Protein AF-A0AAW0UVI3-F1 (afdb_monomer_lite)

Radius of gyration: 25.09 Å; chains: 1; bounding box: 81×66×59 Å

Organism: Scylla paramamosain (NCBI:txid85552)

pLDDT: mean 77.86, std 30.41, range [19.86, 98.94]

Sequence (288 aa):
MMIFIHDWSARTSEIGQCPTWQQQLTLAVLSVHCVNNNMVWKSLLTSIRSTVLRVPGRSVCVSAVGRAAVASQASLAHQLDLRGVYPPMPTPFLKDETIAYDQLASNVGVWSKMPFRGLVVEGSNGEYVYLTPEERVELVSRVREFLPQDSNKLILAGSGCESTRDTIAMSQKMAAAGADAVMIVTPSYYKGGMKDTALHAHFTAVADNCPVPVILYSVPAFTVIDLSLDVIADLAHHPNIIGIKESGGDIAKIGSIVQKTQNVDFQVIAGSASFLLATLQIGKVLQF

Foldseek 3Di:
DDDDPDDPDPDPPPDDDDDDDDDDDDDDDDDDDDDDDDDDDDDPDDDDDDDDDDDPDDDDDDDPPDPDPPPDLLPPPPPDDPAFDEEADAFDADPVRHTPLVVVLVVLVVVLPDPGQAYEYPDVNNVVVPDDLVVLLVSLLSSVVSHDPPRNHAYAGAQADLDLVSSLVSLQSSVVSPHQEYEYEQNAPPPVPSDLVNRLVSLLSSQVRHSHAYEYEAACVPRVDGHDLVSLLVCLPRSRHQEYEHAPLPLVSLLSNCVSNVPGRYEYHHNDPVCRVSSCVSDPSDDD

Structure (mmCIF, N/CA/C/O backbone):
data_AF-A0AAW0UVI3-F1
#
_entry.id   AF-A0AAW0UVI3-F1
#
loop_
_atom_site.group_PDB
_atom_site.id
_atom_site.type_symbol
_atom_site.label_atom_id
_atom_site.label_alt_id
_atom_site.label_comp_id
_atom_site.label_asym_id
_atom_site.label_entity_id
_atom_site.label_seq_id
_atom_site.pdbx_PDB_ins_code
_atom_site.Cartn_x
_atom_site.Cartn_y
_atom_site.Cartn_z
_atom_site.occupancy
_atom_site.B_iso_or_equiv
_atom_site.auth_seq_id
_atom_site.auth_comp_id
_atom_site.auth_asym_id
_atom_site.auth_atom_id
_atom_site.pdbx_PDB_model_num
ATOM 1 N N . MET A 1 1 ? 19.818 5.430 10.000 1.00 19.86 1 MET A N 1
ATOM 2 C CA . MET A 1 1 ? 21.208 4.965 9.811 1.00 19.86 1 MET A CA 1
ATOM 3 C C . MET A 1 1 ? 21.192 3.984 8.650 1.00 19.86 1 MET A C 1
ATOM 5 O O . MET A 1 1 ? 20.735 2.865 8.823 1.00 19.86 1 MET A O 1
ATOM 9 N N . MET A 1 2 ? 21.524 4.462 7.449 1.00 20.69 2 MET A N 1
ATOM 10 C CA . MET A 1 2 ? 21.582 3.655 6.225 1.00 20.69 2 MET A CA 1
ATOM 11 C C . MET A 1 2 ? 22.856 2.815 6.262 1.00 20.69 2 MET A C 1
ATOM 13 O O . MET A 1 2 ? 23.950 3.371 6.309 1.00 20.69 2 MET A O 1
ATOM 17 N N . ILE A 1 3 ? 22.715 1.494 6.250 1.00 20.98 3 ILE A N 1
ATOM 18 C CA . ILE A 1 3 ? 23.806 0.600 5.870 1.00 20.98 3 ILE A CA 1
ATOM 19 C C . ILE A 1 3 ? 23.507 0.207 4.428 1.00 20.98 3 ILE A C 1
ATOM 21 O O . ILE A 1 3 ? 22.601 -0.582 4.172 1.00 20.98 3 ILE A O 1
ATOM 25 N N . PHE A 1 4 ? 24.237 0.805 3.490 1.00 21.98 4 PHE A N 1
ATOM 26 C CA . PHE A 1 4 ? 24.305 0.305 2.124 1.00 21.98 4 PHE A CA 1
ATOM 27 C C . PHE A 1 4 ? 25.128 -0.983 2.153 1.00 21.98 4 PHE A C 1
ATOM 29 O O . PHE A 1 4 ? 26.329 -0.942 2.411 1.00 21.98 4 PHE A O 1
ATOM 36 N N . ILE A 1 5 ? 24.486 -2.126 1.918 1.00 26.56 5 ILE A N 1
ATOM 37 C CA . ILE A 1 5 ? 25.197 -3.362 1.584 1.00 26.56 5 ILE A CA 1
ATOM 38 C C . ILE A 1 5 ? 25.206 -3.439 0.061 1.00 26.56 5 ILE A C 1
ATOM 40 O O . ILE A 1 5 ? 24.287 -3.974 -0.553 1.00 26.56 5 ILE A O 1
ATOM 44 N N . HIS A 1 6 ? 26.230 -2.845 -0.549 1.00 24.19 6 HIS A N 1
ATOM 45 C CA . HIS A 1 6 ? 26.606 -3.211 -1.906 1.00 24.19 6 HIS A CA 1
ATOM 46 C C . HIS A 1 6 ? 27.289 -4.583 -1.852 1.00 24.19 6 HIS A C 1
ATOM 48 O O . HIS A 1 6 ? 28.179 -4.797 -1.033 1.00 24.19 6 HIS A O 1
ATOM 54 N N . ASP A 1 7 ? 26.871 -5.461 -2.761 1.00 26.34 7 ASP A N 1
ATOM 55 C CA . ASP A 1 7 ? 27.463 -6.763 -3.083 1.00 26.34 7 ASP A CA 1
ATOM 56 C C . ASP A 1 7 ? 27.038 -7.962 -2.210 1.00 26.34 7 ASP A C 1
ATOM 58 O O . ASP A 1 7 ? 27.664 -8.337 -1.218 1.00 26.34 7 ASP A O 1
ATOM 62 N N . TRP A 1 8 ? 25.961 -8.620 -2.650 1.00 33.62 8 TRP A N 1
ATOM 63 C CA . TRP A 1 8 ? 25.557 -9.958 -2.212 1.00 33.62 8 TRP A CA 1
ATOM 64 C C . TRP A 1 8 ? 25.767 -10.977 -3.347 1.00 33.62 8 TRP A C 1
ATOM 66 O O . TRP A 1 8 ? 24.889 -11.781 -3.636 1.00 33.62 8 TRP A O 1
ATOM 76 N N . SER A 1 9 ? 26.909 -10.919 -4.047 1.00 29.25 9 SER A N 1
ATOM 77 C CA . SER A 1 9 ? 27.253 -11.900 -5.095 1.00 29.25 9 SER A CA 1
ATOM 78 C C . SER A 1 9 ? 28.523 -12.717 -4.819 1.00 29.25 9 SER A C 1
ATOM 80 O O . SER A 1 9 ? 28.791 -13.688 -5.521 1.00 29.25 9 SER A O 1
ATOM 82 N N . ALA A 1 10 ? 29.265 -12.420 -3.749 1.00 31.97 10 ALA A N 1
ATOM 83 C CA . ALA A 1 10 ? 30.543 -13.072 -3.461 1.00 31.97 10 ALA A CA 1
ATOM 84 C C . ALA A 1 10 ? 30.635 -13.614 -2.023 1.00 31.97 10 ALA A C 1
ATOM 86 O O . ALA A 1 10 ? 31.433 -13.109 -1.236 1.00 31.97 10 ALA A O 1
ATOM 87 N N . ARG A 1 11 ? 29.821 -14.624 -1.652 1.00 31.53 11 ARG A N 1
ATOM 88 C CA . ARG A 1 11 ? 30.061 -15.456 -0.441 1.00 31.53 11 ARG A CA 1
ATOM 89 C C . ARG A 1 11 ? 29.181 -16.715 -0.301 1.00 31.53 11 ARG A C 1
ATOM 91 O O . ARG A 1 11 ? 28.669 -17.002 0.774 1.00 31.53 11 ARG A O 1
ATOM 98 N N . THR A 1 12 ? 29.021 -17.511 -1.358 1.00 30.94 12 THR A N 1
ATOM 99 C CA . THR A 1 12 ? 28.328 -18.822 -1.278 1.00 30.94 12 THR A CA 1
ATOM 100 C C . THR A 1 12 ? 29.234 -20.040 -1.489 1.00 30.94 12 THR A C 1
ATOM 102 O O . THR A 1 12 ? 28.733 -21.143 -1.676 1.00 30.94 12 THR A O 1
ATOM 105 N N . SER A 1 13 ? 30.561 -19.902 -1.387 1.00 30.86 13 SER A N 1
ATOM 106 C CA . SER A 1 13 ? 31.492 -21.036 -1.541 1.00 30.86 13 SER A CA 1
ATOM 107 C C . SER A 1 13 ? 31.991 -21.677 -0.237 1.00 30.86 13 SER A C 1
ATOM 109 O O . SER A 1 13 ? 32.810 -22.586 -0.307 1.00 30.86 13 SER A O 1
ATOM 111 N N . GLU A 1 14 ? 31.507 -21.280 0.945 1.00 34.97 14 GLU A N 1
ATOM 112 C CA . GLU A 1 14 ? 31.971 -21.854 2.223 1.00 34.97 14 GLU A CA 1
ATOM 113 C C . GLU A 1 14 ? 30.835 -22.073 3.232 1.00 34.97 14 GLU A C 1
ATOM 115 O O . GLU A 1 14 ? 30.821 -21.485 4.305 1.00 34.97 14 GLU A O 1
ATOM 120 N N . ILE A 1 15 ? 29.874 -22.947 2.916 1.00 34.31 15 ILE A N 1
ATOM 121 C CA . ILE A 1 15 ? 29.127 -23.690 3.949 1.00 34.31 15 ILE A CA 1
ATOM 122 C C . ILE A 1 15 ? 28.993 -25.134 3.462 1.00 34.31 15 ILE A C 1
ATOM 124 O O . ILE A 1 15 ? 27.973 -25.564 2.929 1.00 34.31 15 ILE A O 1
ATOM 128 N N . GLY A 1 16 ? 30.097 -25.866 3.585 1.00 27.81 16 GLY A N 1
ATOM 129 C CA . GLY A 1 16 ? 30.142 -27.309 3.423 1.00 27.81 16 GLY A CA 1
ATOM 130 C C . GLY A 1 16 ? 30.020 -28.006 4.777 1.00 27.81 16 GLY A C 1
ATOM 131 O O . GLY A 1 16 ? 30.773 -27.706 5.693 1.00 27.81 16 GLY A O 1
ATOM 132 N N . GLN A 1 17 ? 29.119 -28.990 4.824 1.00 29.03 17 GLN A N 1
ATOM 133 C CA . GLN A 1 17 ? 29.147 -30.181 5.683 1.00 29.03 17 GLN A CA 1
ATOM 134 C C . GLN A 1 17 ? 28.864 -30.016 7.190 1.00 29.03 17 GLN A C 1
ATOM 136 O O . GLN A 1 17 ? 29.748 -29.731 7.988 1.00 29.03 17 GLN A O 1
ATOM 141 N N . CYS A 1 18 ? 27.650 -30.399 7.600 1.00 24.97 18 CYS A N 1
ATOM 142 C CA . CYS A 1 18 ? 27.444 -31.116 8.864 1.00 24.97 18 CYS A CA 1
ATOM 143 C C . CYS A 1 18 ? 26.188 -32.013 8.761 1.00 24.97 18 CYS A C 1
ATOM 145 O O . CYS A 1 18 ? 25.085 -31.478 8.641 1.00 24.97 18 CYS A O 1
ATOM 147 N N . PRO A 1 19 ? 26.320 -33.356 8.741 1.00 31.11 19 PRO A N 1
ATOM 148 C CA . PRO A 1 19 ? 25.194 -34.274 8.611 1.00 31.11 19 PRO A CA 1
ATOM 149 C C . PRO A 1 19 ? 24.899 -34.983 9.939 1.00 31.11 19 PRO A C 1
ATOM 151 O O . PRO A 1 19 ? 25.640 -35.881 10.318 1.00 31.11 19 PRO A O 1
ATOM 154 N N . THR A 1 20 ? 23.794 -34.663 10.613 1.00 29.30 20 THR A N 1
ATOM 155 C CA . THR A 1 20 ? 23.156 -35.582 11.576 1.00 29.30 20 THR A CA 1
ATOM 156 C C . THR A 1 20 ? 21.673 -35.255 11.752 1.00 29.30 20 THR A C 1
ATOM 158 O O . THR A 1 20 ? 21.277 -34.097 11.668 1.00 29.30 20 THR A O 1
ATOM 161 N N . TRP A 1 21 ? 20.890 -36.306 12.028 1.00 24.69 21 TRP A N 1
ATOM 162 C CA . TRP A 1 21 ? 19.442 -36.366 12.299 1.00 24.69 21 TRP A CA 1
ATOM 163 C C . TRP A 1 21 ? 18.546 -36.819 11.141 1.00 24.69 21 TRP A C 1
ATOM 165 O O . TRP A 1 21 ? 17.667 -36.118 10.649 1.00 24.69 21 TRP A O 1
ATOM 175 N N . GLN A 1 22 ? 18.737 -38.092 10.791 1.00 24.72 22 GLN A N 1
ATOM 176 C CA . GLN A 1 22 ? 17.713 -38.976 10.245 1.00 24.72 22 GLN A CA 1
ATOM 177 C C . GLN A 1 22 ? 17.299 -39.969 11.354 1.00 24.72 22 GLN A C 1
ATOM 179 O O . GLN A 1 22 ? 18.171 -40.542 12.001 1.00 24.72 22 GLN A O 1
ATOM 184 N N . GLN A 1 23 ? 15.984 -40.201 11.479 1.00 24.81 23 GLN A N 1
ATOM 185 C CA . GLN A 1 23 ? 15.271 -41.281 12.198 1.00 24.81 23 GLN A CA 1
ATOM 186 C C . GLN A 1 23 ? 14.910 -41.116 13.690 1.00 24.81 23 GLN A C 1
ATOM 188 O O . GLN A 1 23 ? 15.784 -41.110 14.548 1.00 24.81 23 GLN A O 1
ATOM 193 N N . GLN A 1 24 ? 13.581 -41.131 13.932 1.00 25.19 24 GLN A N 1
ATOM 194 C CA . GLN A 1 24 ? 12.760 -41.682 15.047 1.00 25.19 24 GLN A CA 1
ATOM 195 C C . GLN A 1 24 ? 11.547 -40.736 15.251 1.00 25.19 24 GLN A C 1
ATOM 197 O O . GLN A 1 24 ? 11.759 -39.546 15.417 1.00 25.19 24 GLN A O 1
ATOM 202 N N . LEU A 1 25 ? 10.253 -41.090 15.179 1.00 24.58 25 LEU A N 1
ATOM 203 C CA . LEU A 1 25 ? 9.483 -42.307 15.482 1.00 24.58 25 LEU A CA 1
ATOM 204 C C . LEU A 1 25 ? 8.108 -42.297 14.755 1.00 24.58 25 LEU A C 1
ATOM 206 O O . LEU A 1 25 ? 7.613 -41.250 14.345 1.00 24.58 25 LEU A O 1
ATOM 210 N N . THR A 1 26 ? 7.493 -43.477 14.649 1.00 23.31 26 THR A N 1
ATOM 211 C CA . THR A 1 26 ? 6.210 -43.809 13.990 1.00 23.31 26 THR A CA 1
ATOM 212 C C . THR A 1 26 ? 5.054 -43.985 15.008 1.00 23.31 26 THR A C 1
ATOM 214 O O . THR A 1 26 ? 5.328 -44.443 16.112 1.00 23.31 26 THR A O 1
ATOM 217 N N . LEU A 1 27 ? 3.788 -43.786 14.559 1.00 22.69 27 LEU A N 1
ATOM 218 C CA . LEU A 1 27 ? 2.470 -44.255 15.106 1.00 22.69 27 LEU A CA 1
ATOM 219 C C . LEU A 1 27 ? 1.986 -43.622 16.437 1.00 22.69 27 LEU A C 1
ATOM 221 O O . LEU A 1 27 ? 2.788 -43.411 17.329 1.00 22.69 27 LEU A O 1
ATOM 225 N N . ALA A 1 28 ? 0.713 -43.314 16.740 1.00 22.00 28 ALA A N 1
ATOM 226 C CA . ALA A 1 28 ? -0.653 -43.434 16.188 1.00 22.00 28 ALA A CA 1
ATOM 227 C C . ALA A 1 28 ? -1.505 -42.333 16.908 1.00 22.00 28 ALA A C 1
ATOM 229 O O . ALA A 1 28 ? -1.054 -41.802 17.916 1.00 22.00 28 ALA A O 1
ATOM 230 N N . VAL A 1 29 ? -2.667 -41.843 16.455 1.00 22.73 29 VAL A N 1
ATOM 231 C CA . VAL A 1 29 ? -4.015 -42.432 16.610 1.00 22.73 29 VAL A CA 1
ATOM 232 C C . VAL A 1 29 ? -4.981 -41.667 15.687 1.00 22.73 29 VAL A C 1
ATOM 234 O O . VAL A 1 29 ? -5.155 -40.458 15.817 1.00 22.73 29 VAL A O 1
ATOM 237 N N . LEU A 1 30 ? -5.650 -42.391 14.788 1.00 22.28 30 LEU A N 1
ATOM 238 C CA . LEU A 1 30 ? -6.857 -41.971 14.071 1.00 22.28 30 LEU A CA 1
ATOM 239 C C . LEU A 1 30 ? -7.994 -42.868 14.555 1.00 22.28 30 LEU A C 1
ATOM 241 O O . LEU A 1 30 ? -7.914 -44.081 14.381 1.00 22.28 30 LEU A O 1
ATOM 245 N N . SER A 1 31 ? -9.033 -42.288 15.157 1.00 21.52 31 SER A N 1
ATOM 246 C CA . SER A 1 31 ? -10.359 -42.903 15.324 1.00 21.52 31 SER A CA 1
ATOM 247 C C . SER A 1 31 ? -11.367 -41.861 15.811 1.00 21.52 31 SER A C 1
ATOM 249 O O . SER A 1 31 ? -11.446 -41.595 17.003 1.00 21.52 31 SER A O 1
ATOM 251 N N . VAL A 1 32 ? -12.184 -41.325 14.901 1.00 24.28 32 VAL A N 1
ATOM 252 C CA . VAL A 1 32 ? -13.579 -40.970 15.201 1.00 24.28 32 VAL A CA 1
ATOM 253 C C . VAL A 1 32 ? -14.413 -41.408 14.000 1.00 24.28 32 VAL A C 1
ATOM 255 O O . VAL A 1 32 ? -14.352 -40.808 12.931 1.00 24.28 32 VAL A O 1
ATOM 258 N N . HIS A 1 33 ? -15.163 -42.494 14.177 1.00 22.33 33 HIS A N 1
ATOM 259 C CA . HIS A 1 33 ? -16.341 -42.798 13.373 1.00 22.33 33 HIS A CA 1
ATOM 260 C C . HIS A 1 33 ? -17.538 -42.108 14.032 1.00 22.33 33 HIS A C 1
ATOM 262 O O . HIS A 1 33 ? -17.747 -42.271 15.232 1.00 22.33 33 HIS A O 1
ATOM 268 N N . CYS A 1 34 ? -18.354 -41.402 13.251 1.00 23.38 34 CYS A N 1
ATOM 269 C CA . CYS A 1 34 ? -19.744 -41.146 13.611 1.00 23.38 34 CYS A CA 1
ATOM 270 C C . CYS A 1 34 ? -20.625 -41.455 12.397 1.00 23.38 34 CYS A C 1
ATOM 272 O O . CYS A 1 34 ? -20.351 -41.022 11.278 1.00 23.38 34 CYS A O 1
ATOM 274 N N . VAL A 1 35 ? -21.628 -42.291 12.642 1.00 27.78 35 VAL A N 1
ATOM 275 C CA . VAL A 1 35 ? -22.526 -42.929 11.681 1.00 27.78 35 VAL A CA 1
ATOM 276 C C . VAL A 1 35 ? -23.809 -42.102 11.554 1.00 27.78 35 VAL A C 1
ATOM 278 O O . VAL A 1 35 ? -24.348 -41.661 12.560 1.00 27.78 35 VAL A O 1
ATOM 281 N N . ASN A 1 36 ? -24.277 -41.949 10.309 1.00 28.14 36 ASN A N 1
ATOM 282 C CA . ASN A 1 36 ? -25.618 -41.579 9.833 1.00 28.14 36 ASN A CA 1
ATOM 283 C C . ASN A 1 36 ? -26.461 -40.576 10.639 1.00 28.14 36 ASN A C 1
ATOM 285 O O . ASN A 1 36 ? -27.035 -40.908 11.671 1.00 28.14 36 ASN A O 1
ATOM 289 N N . ASN A 1 37 ? -26.784 -39.450 9.995 1.00 29.16 37 ASN A N 1
ATOM 290 C CA . ASN A 1 37 ? -28.174 -39.002 9.954 1.00 29.16 37 ASN A CA 1
ATOM 291 C C . ASN A 1 37 ? -28.494 -38.303 8.626 1.00 29.16 37 ASN A C 1
ATOM 293 O O . ASN A 1 37 ? -27.825 -37.364 8.205 1.00 29.16 37 ASN A O 1
ATOM 297 N N . ASN A 1 38 ? -29.529 -38.818 7.966 1.00 28.12 38 ASN A N 1
ATOM 298 C CA . ASN A 1 38 ? -30.098 -38.324 6.721 1.00 28.12 38 ASN A CA 1
ATOM 299 C C . ASN A 1 38 ? -30.545 -36.858 6.846 1.00 28.12 38 ASN A C 1
ATOM 301 O O . ASN A 1 38 ? -31.454 -36.562 7.619 1.00 28.12 38 ASN A O 1
ATOM 305 N N . MET A 1 39 ? -30.022 -35.970 5.997 1.00 25.81 39 MET A N 1
ATOM 306 C CA . MET A 1 39 ? -30.724 -34.741 5.615 1.00 25.81 39 MET A CA 1
ATOM 307 C C . MET A 1 39 ? -30.784 -34.634 4.095 1.00 25.81 39 MET A C 1
ATOM 309 O O . MET A 1 39 ? -29.795 -34.427 3.397 1.00 25.81 39 MET A O 1
ATOM 313 N N . VAL A 1 40 ? -32.005 -34.817 3.604 1.00 26.81 40 VAL A N 1
ATOM 314 C CA . VAL A 1 40 ? -32.421 -34.629 2.220 1.00 26.81 40 VAL A CA 1
ATOM 315 C C . VAL A 1 40 ? -32.333 -33.140 1.883 1.00 26.81 40 VAL A C 1
ATOM 317 O O . VAL A 1 40 ? -33.082 -32.333 2.430 1.00 26.81 40 VAL A O 1
ATOM 320 N N . TRP A 1 41 ? -31.463 -32.777 0.942 1.00 25.03 41 TRP A N 1
ATOM 321 C CA . TRP A 1 41 ? -31.485 -31.467 0.295 1.00 25.03 41 TRP A CA 1
ATOM 322 C C . TRP A 1 41 ? -32.633 -31.433 -0.722 1.00 25.03 41 TRP A C 1
ATOM 324 O O . TRP A 1 41 ? -32.508 -31.935 -1.836 1.00 25.03 41 TRP A O 1
ATOM 334 N N . LYS A 1 42 ? -33.779 -30.857 -0.340 1.00 25.55 42 LYS A N 1
ATOM 335 C CA . LYS A 1 42 ? -34.800 -30.419 -1.303 1.00 25.55 42 LYS A CA 1
ATOM 336 C C . LYS A 1 42 ? -34.485 -28.988 -1.723 1.00 25.55 42 LYS A C 1
ATOM 338 O O . LYS A 1 42 ? -34.616 -28.058 -0.933 1.00 25.55 42 LYS A O 1
ATOM 343 N N . SER A 1 43 ? -34.091 -28.831 -2.980 1.00 30.86 43 SER A N 1
ATOM 344 C CA . SER A 1 43 ? -34.047 -27.556 -3.681 1.00 30.86 43 SER A CA 1
ATOM 345 C C . SER A 1 43 ? -35.450 -26.938 -3.738 1.00 30.86 43 SER A C 1
ATOM 347 O O . SER A 1 43 ? -36.368 -27.475 -4.357 1.00 30.86 43 SER A O 1
ATOM 349 N N . LEU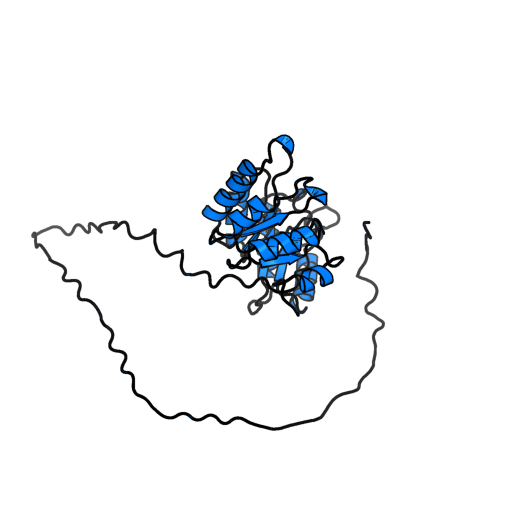 A 1 44 ? -35.631 -25.789 -3.088 1.00 28.48 44 LEU A N 1
ATOM 350 C CA . LEU A 1 44 ? -36.752 -24.891 -3.356 1.00 28.48 44 LEU A CA 1
ATOM 351 C C . LEU A 1 44 ? -36.380 -24.025 -4.563 1.00 28.48 44 LEU A C 1
ATOM 353 O O . LEU A 1 44 ? -35.763 -22.974 -4.426 1.00 28.48 44 LEU A O 1
ATOM 357 N N . LEU A 1 45 ? -36.743 -24.489 -5.760 1.00 29.83 45 LEU A N 1
ATOM 358 C CA . LEU A 1 45 ? -36.837 -23.635 -6.941 1.00 29.83 45 LEU A CA 1
ATOM 359 C C . LEU A 1 45 ? -38.206 -22.949 -6.921 1.00 29.83 45 LEU A C 1
ATOM 361 O O . LEU A 1 45 ? -39.241 -23.568 -7.168 1.00 29.83 45 LEU A O 1
ATOM 365 N N . THR A 1 46 ? -38.210 -21.661 -6.600 1.00 31.06 46 THR A N 1
ATOM 366 C CA . THR A 1 46 ? -39.383 -20.795 -6.697 1.00 31.06 46 THR A CA 1
ATOM 367 C C . THR A 1 46 ? -39.714 -20.550 -8.171 1.00 31.06 46 THR A C 1
ATOM 369 O O . THR A 1 46 ? -38.914 -20.021 -8.939 1.00 31.06 46 THR A O 1
ATOM 372 N N . SER A 1 47 ? -40.916 -20.961 -8.566 1.00 29.62 47 SER A N 1
ATOM 373 C CA . SER A 1 47 ? -41.509 -20.776 -9.892 1.00 29.62 47 SER A CA 1
ATOM 374 C C . SER A 1 47 ? -41.663 -19.290 -10.247 1.00 29.62 47 SER A C 1
ATOM 376 O O . SER A 1 47 ? -42.513 -18.610 -9.673 1.00 29.62 47 SER A O 1
ATOM 378 N N . ILE A 1 48 ? -40.951 -18.812 -11.271 1.00 33.09 48 ILE A N 1
ATOM 379 C CA . ILE A 1 48 ? -41.322 -17.587 -11.995 1.00 33.09 48 ILE A CA 1
ATOM 380 C C . ILE A 1 48 ? -42.273 -17.993 -13.125 1.00 33.09 48 ILE A C 1
ATOM 382 O O . ILE A 1 48 ? -41.871 -18.629 -14.097 1.00 33.09 48 ILE A O 1
ATOM 386 N N . ARG A 1 49 ? -43.555 -17.634 -12.996 1.00 28.52 49 ARG A N 1
ATOM 387 C CA . ARG A 1 49 ? -44.517 -17.710 -14.102 1.00 28.52 49 ARG A CA 1
ATOM 388 C C . ARG A 1 49 ? -44.273 -16.526 -15.036 1.00 28.52 49 ARG A C 1
ATOM 390 O O . ARG A 1 49 ? -44.471 -15.382 -14.639 1.00 28.52 49 ARG A O 1
ATOM 397 N N . SER A 1 50 ? -43.866 -16.796 -16.272 1.00 33.00 50 SER A N 1
ATOM 398 C CA . SER A 1 50 ? -43.888 -15.817 -17.355 1.00 33.00 50 SER A CA 1
ATOM 399 C C . SER A 1 50 ? -45.308 -15.707 -17.917 1.00 33.00 50 SER A C 1
ATOM 401 O O . SER A 1 50 ? -45.897 -16.685 -18.377 1.00 33.00 50 SER A O 1
ATOM 403 N N . THR A 1 51 ? -45.881 -14.506 -17.884 1.00 31.23 51 THR A N 1
ATOM 404 C CA . THR A 1 51 ? -47.117 -14.197 -18.610 1.00 31.23 51 THR A CA 1
ATOM 405 C C . THR A 1 51 ? -46.739 -13.824 -20.040 1.00 31.23 51 THR A C 1
ATOM 407 O O . THR A 1 51 ? -46.190 -12.753 -20.285 1.00 31.23 51 THR A O 1
ATOM 410 N N . VAL A 1 52 ? -47.002 -14.720 -20.992 1.00 33.50 52 VAL A N 1
ATOM 411 C CA . VAL A 1 52 ? -46.814 -14.462 -22.427 1.00 33.50 52 VAL A CA 1
ATOM 412 C C . VAL A 1 52 ? -48.070 -13.780 -22.969 1.00 33.50 52 VAL A C 1
ATOM 414 O O . VAL A 1 52 ? -49.096 -14.430 -23.161 1.00 33.50 52 VAL A O 1
ATOM 417 N N . LEU A 1 53 ? -47.996 -12.478 -23.247 1.00 29.61 53 LEU A N 1
ATOM 418 C CA . LEU A 1 53 ? -48.973 -11.799 -24.101 1.00 29.61 53 LEU A CA 1
ATOM 419 C C . LEU A 1 53 ? -48.594 -12.056 -25.566 1.00 29.61 53 LEU A C 1
ATOM 421 O O . LEU A 1 53 ? -47.539 -11.629 -26.030 1.00 29.61 53 LEU A O 1
ATOM 425 N N . ARG A 1 54 ? -49.443 -12.794 -26.292 1.00 29.44 54 ARG A N 1
ATOM 426 C CA . ARG A 1 54 ? -49.293 -13.023 -27.736 1.00 29.44 54 ARG A CA 1
ATOM 427 C C . ARG A 1 54 ? -49.804 -11.809 -28.510 1.00 29.44 54 ARG A C 1
ATOM 429 O O . ARG A 1 54 ? -50.986 -11.491 -28.431 1.00 29.44 54 ARG A O 1
ATOM 436 N N . VAL A 1 55 ? -48.941 -11.217 -29.331 1.00 37.28 55 VAL A N 1
ATOM 437 C CA . VAL A 1 55 ? -49.327 -10.362 -30.463 1.00 37.28 55 VAL A CA 1
ATOM 438 C C . VAL A 1 55 ? -48.783 -11.030 -31.734 1.00 37.28 55 VAL A C 1
ATOM 440 O O . VAL A 1 55 ? -47.607 -11.404 -31.743 1.00 37.28 55 VAL A O 1
ATOM 443 N N . PRO A 1 56 ? -49.582 -11.251 -32.794 1.00 31.98 56 PRO A N 1
ATOM 444 C CA . PRO A 1 56 ? -49.087 -11.902 -34.002 1.00 31.98 56 PRO A CA 1
ATOM 445 C C . PRO A 1 56 ? -48.206 -10.938 -34.808 1.00 31.98 56 PRO A C 1
ATOM 447 O O . PRO A 1 56 ? -48.642 -9.840 -35.143 1.00 31.98 56 PRO A O 1
ATOM 450 N N . GLY A 1 57 ? -46.996 -11.371 -35.179 1.00 41.88 57 GLY A N 1
ATOM 451 C CA . GLY A 1 57 ? -46.328 -10.859 -36.383 1.00 41.88 57 GLY A CA 1
ATOM 452 C C . GLY A 1 57 ? -45.025 -10.066 -36.246 1.00 41.88 57 GLY A C 1
ATOM 453 O O . GLY A 1 57 ? -44.542 -9.614 -37.278 1.00 41.88 57 GLY A O 1
ATOM 454 N N . ARG A 1 58 ? -44.408 -9.903 -35.065 1.00 34.03 58 ARG A N 1
ATOM 455 C CA . ARG A 1 58 ? -43.029 -9.370 -34.941 1.00 34.03 58 ARG A CA 1
ATOM 456 C C . ARG A 1 58 ? -42.435 -9.672 -33.562 1.00 34.03 58 ARG A C 1
ATOM 458 O O . ARG A 1 58 ? -42.946 -9.195 -32.555 1.00 34.03 58 ARG A O 1
ATOM 465 N N . SER A 1 59 ? -41.344 -10.433 -33.517 1.00 31.05 59 SER A N 1
ATOM 466 C CA . SER A 1 59 ? -40.562 -10.636 -32.293 1.00 31.05 59 SER A CA 1
ATOM 467 C C . SER A 1 59 ? -39.633 -9.441 -32.086 1.00 31.05 59 SER A C 1
ATOM 469 O O . SER A 1 59 ? -38.663 -9.282 -32.820 1.00 31.05 59 SER A O 1
ATOM 471 N N . VAL A 1 60 ? -39.923 -8.600 -31.093 1.00 32.34 60 VAL A N 1
ATOM 472 C CA . VAL A 1 60 ? -38.971 -7.616 -30.559 1.00 32.34 60 VAL A CA 1
ATOM 473 C C . VAL A 1 60 ? -38.592 -8.088 -29.160 1.00 32.34 60 VAL A C 1
ATOM 475 O O . VAL A 1 60 ? -39.416 -8.062 -28.249 1.00 32.34 60 VAL A O 1
ATOM 478 N N . CYS A 1 61 ? -37.355 -8.555 -28.988 1.00 28.14 61 CYS A N 1
ATOM 479 C CA . CYS A 1 61 ? -36.799 -8.816 -27.665 1.00 28.14 61 CYS A CA 1
ATOM 480 C C . CYS A 1 61 ? -36.465 -7.477 -27.005 1.00 28.14 61 CYS A C 1
ATOM 482 O O . CYS A 1 61 ? -35.436 -6.878 -27.301 1.00 28.14 61 CYS A O 1
ATOM 484 N N . VAL A 1 62 ? -37.326 -7.013 -26.103 1.00 31.23 62 VAL A N 1
ATOM 485 C CA . VAL A 1 62 ? -36.968 -5.970 -25.139 1.00 31.23 62 VAL A CA 1
ATOM 486 C C . VAL A 1 62 ? -36.613 -6.683 -23.841 1.00 31.23 62 VAL A C 1
ATOM 488 O O . VAL A 1 62 ? -37.490 -7.058 -23.066 1.00 31.23 62 VAL A O 1
ATOM 491 N N . SER A 1 63 ? -35.324 -6.929 -23.613 1.00 32.53 63 SER A N 1
ATOM 492 C CA . SER A 1 63 ? -34.859 -7.335 -22.289 1.00 32.53 63 SER A CA 1
ATOM 493 C C . SER A 1 63 ? -34.946 -6.121 -21.370 1.00 32.53 63 SER A C 1
ATOM 495 O O . SER A 1 63 ? -34.252 -5.125 -21.579 1.00 32.53 63 SER A O 1
ATOM 497 N N . ALA A 1 64 ? -35.809 -6.197 -20.359 1.00 33.41 64 ALA A N 1
ATOM 498 C CA . ALA A 1 64 ? -35.823 -5.242 -19.267 1.00 33.41 64 ALA A CA 1
ATOM 499 C C . ALA A 1 64 ? -34.440 -5.245 -18.598 1.00 33.41 64 ALA A C 1
ATOM 501 O O . ALA A 1 64 ? -34.042 -6.237 -17.989 1.00 33.41 64 ALA A O 1
ATOM 502 N N . VAL A 1 65 ? -33.704 -4.140 -18.723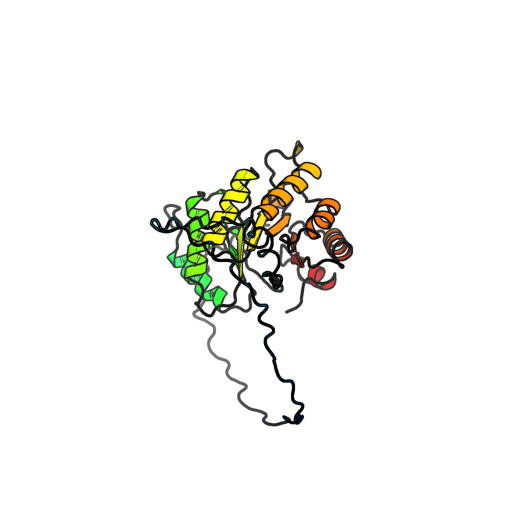 1.00 35.75 65 VAL A N 1
ATOM 503 C CA . VAL A 1 65 ? -32.494 -3.894 -17.933 1.00 35.75 65 VAL A CA 1
ATOM 504 C C . VAL A 1 65 ? -32.962 -3.606 -16.508 1.00 35.75 65 VAL A C 1
ATOM 506 O O . VAL A 1 65 ? -33.224 -2.467 -16.120 1.00 35.75 65 VAL A O 1
ATOM 509 N N . GLY A 1 66 ? -33.185 -4.680 -15.755 1.00 28.91 66 GLY A N 1
ATOM 510 C CA . GLY A 1 66 ? -33.495 -4.627 -14.338 1.00 28.91 66 GLY A CA 1
ATOM 511 C C . GLY A 1 66 ? -32.290 -4.092 -13.574 1.00 28.91 66 GLY A C 1
ATOM 512 O O . GLY A 1 66 ? -31.192 -4.635 -13.669 1.00 28.91 66 GLY A O 1
ATOM 513 N N . ARG A 1 67 ? -32.507 -3.023 -12.803 1.00 37.50 67 ARG A N 1
ATOM 514 C CA . ARG A 1 67 ? -31.570 -2.490 -11.807 1.00 37.50 67 ARG A CA 1
ATOM 515 C C . ARG A 1 67 ? -31.394 -3.501 -10.672 1.00 37.50 67 ARG A C 1
ATOM 517 O O . ARG A 1 67 ? -32.007 -3.372 -9.619 1.00 37.50 67 ARG A O 1
ATOM 524 N N . ALA A 1 68 ? -30.572 -4.512 -10.904 1.00 35.19 68 ALA A N 1
ATOM 525 C CA . ALA A 1 68 ? -30.185 -5.504 -9.910 1.00 35.19 68 ALA A CA 1
ATOM 526 C C . ALA A 1 68 ? -28.698 -5.841 -10.086 1.00 35.19 68 ALA A C 1
ATOM 528 O O . ALA A 1 68 ? -28.329 -6.966 -10.393 1.00 35.19 68 ALA A O 1
ATOM 529 N N . ALA A 1 69 ? -27.843 -4.828 -9.950 1.00 36.34 69 ALA A N 1
ATOM 530 C CA . ALA A 1 69 ? -26.391 -4.990 -9.921 1.00 36.34 69 ALA A CA 1
ATOM 531 C C . ALA A 1 69 ? -25.755 -3.891 -9.055 1.00 36.34 69 ALA A C 1
ATOM 533 O O . ALA A 1 69 ? -24.917 -3.133 -9.520 1.00 36.34 69 ALA A O 1
ATOM 534 N N . VAL A 1 70 ? -26.219 -3.739 -7.810 1.00 39.28 70 VAL A N 1
ATOM 535 C CA . VAL A 1 70 ? -25.524 -2.911 -6.795 1.00 39.28 70 VAL A CA 1
ATOM 536 C C . VAL A 1 70 ? -25.425 -3.636 -5.441 1.00 39.28 70 VAL A C 1
ATOM 538 O O . VAL A 1 70 ? -24.823 -3.141 -4.502 1.00 39.28 70 VAL A O 1
ATOM 541 N N . ALA A 1 71 ? -25.943 -4.861 -5.325 1.00 36.91 71 ALA A N 1
ATOM 542 C CA . ALA A 1 71 ? -25.903 -5.635 -4.086 1.00 36.91 71 ALA A CA 1
ATOM 543 C C . ALA A 1 71 ? -25.450 -7.075 -4.374 1.00 36.91 71 ALA A C 1
ATOM 545 O O . ALA A 1 71 ? -26.250 -8.003 -4.332 1.00 36.91 71 ALA A O 1
ATOM 546 N N . SER A 1 72 ? -24.175 -7.256 -4.732 1.00 36.59 72 SER A N 1
ATOM 547 C CA . SER A 1 72 ? -23.534 -8.589 -4.711 1.00 36.59 72 SER A CA 1
ATOM 548 C C . SER A 1 72 ? -22.001 -8.595 -4.634 1.00 36.59 72 SER A C 1
ATOM 550 O O . SER A 1 72 ? -21.430 -9.668 -4.482 1.00 36.59 72 SER A O 1
ATOM 552 N N . GLN A 1 73 ? -21.306 -7.451 -4.669 1.00 40.97 73 GLN A N 1
ATOM 553 C CA . GLN A 1 73 ? -19.847 -7.435 -4.444 1.00 40.97 73 GLN A CA 1
ATOM 554 C C . GLN A 1 73 ? -19.448 -7.419 -2.959 1.00 40.97 73 GLN A C 1
ATOM 556 O O . GLN A 1 73 ? -18.334 -7.801 -2.620 1.00 40.97 73 GLN A O 1
ATOM 561 N N . ALA A 1 74 ? -20.366 -7.064 -2.056 1.00 40.72 74 ALA A N 1
ATOM 562 C CA . ALA A 1 74 ? -20.086 -6.921 -0.626 1.00 40.72 74 ALA A CA 1
ATOM 563 C C . ALA A 1 74 ? -19.901 -8.250 0.147 1.00 40.72 74 ALA A C 1
ATOM 565 O O . ALA A 1 74 ? -19.775 -8.217 1.365 1.00 40.72 74 ALA A O 1
ATOM 566 N N . SER A 1 75 ? -19.901 -9.419 -0.512 1.00 37.94 75 SER A N 1
ATOM 567 C CA . SER A 1 75 ? -19.863 -10.725 0.175 1.00 37.94 75 SER A CA 1
ATOM 568 C C . SER A 1 75 ? -18.763 -11.692 -0.290 1.00 37.94 75 SER A C 1
ATOM 570 O O . SER A 1 75 ? -18.901 -12.893 -0.072 1.00 37.94 75 SER A O 1
ATOM 572 N N . LEU A 1 76 ? -17.695 -11.215 -0.942 1.00 39.91 76 LEU A N 1
ATOM 573 C CA . LEU A 1 76 ? -16.599 -12.079 -1.430 1.00 39.91 76 LEU A CA 1
ATOM 574 C C . LEU A 1 76 ? -15.254 -11.901 -0.713 1.00 39.91 76 LEU A C 1
ATOM 576 O O . LEU A 1 76 ? -14.360 -12.719 -0.916 1.00 39.91 76 LEU A O 1
ATOM 580 N N . ALA A 1 77 ? -15.102 -10.911 0.166 1.00 41.91 77 ALA A N 1
A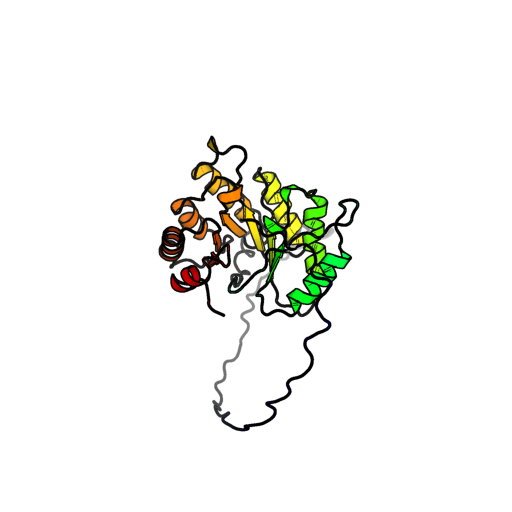TOM 581 C CA . ALA A 1 77 ? -13.927 -10.845 1.023 1.00 41.91 77 ALA A CA 1
ATOM 582 C C . ALA A 1 77 ? -14.117 -11.796 2.211 1.00 41.91 77 ALA A C 1
ATOM 584 O O . ALA A 1 77 ? -14.602 -11.413 3.272 1.00 41.91 77 ALA A O 1
ATOM 585 N N . HIS A 1 78 ? -13.686 -13.048 2.056 1.00 52.66 78 HIS A N 1
ATOM 586 C CA . HIS A 1 78 ? -13.027 -13.680 3.193 1.00 52.66 78 HIS A CA 1
ATOM 587 C C . HIS A 1 78 ? -11.824 -12.769 3.476 1.00 52.66 78 HIS A C 1
ATOM 589 O O . HIS A 1 78 ? -10.905 -12.716 2.660 1.00 52.66 78 HIS A O 1
ATOM 595 N N . GLN A 1 79 ? -11.927 -11.922 4.505 1.00 70.81 79 GLN A N 1
ATOM 596 C CA . GLN A 1 79 ? -11.003 -10.811 4.741 1.00 70.81 79 GLN A CA 1
ATOM 597 C C . GLN A 1 79 ? -9.559 -11.313 4.664 1.00 70.81 79 GLN A C 1
ATOM 599 O O . GLN A 1 79 ? -9.194 -12.293 5.318 1.00 70.81 79 GLN A O 1
ATOM 604 N N . LEU A 1 80 ? -8.779 -10.707 3.766 1.00 91.62 80 LEU A N 1
ATOM 605 C CA . LEU A 1 80 ? -7.435 -11.159 3.439 1.00 91.62 80 LEU A CA 1
ATOM 606 C C . LEU A 1 80 ? -6.589 -11.214 4.714 1.00 91.62 80 LEU A C 1
ATOM 608 O O . LEU A 1 80 ? -6.380 -10.204 5.385 1.00 91.62 80 LEU A O 1
ATOM 612 N N . ASP A 1 81 ? -6.099 -12.402 5.045 1.00 93.62 81 ASP A N 1
ATOM 613 C CA . ASP A 1 81 ? -5.270 -12.599 6.225 1.00 93.62 81 ASP A CA 1
ATOM 614 C C . ASP A 1 81 ? -3.851 -12.071 5.967 1.00 93.62 81 ASP A C 1
ATOM 616 O O . ASP A 1 81 ? -3.081 -12.679 5.207 1.00 93.62 81 ASP A O 1
ATOM 620 N N . LEU A 1 82 ? -3.522 -10.936 6.595 1.00 95.12 82 LEU A N 1
ATOM 621 C CA . LEU A 1 82 ? -2.253 -10.230 6.442 1.00 95.12 82 LEU A CA 1
ATOM 622 C C . LEU A 1 82 ? -1.176 -10.730 7.407 1.00 95.12 82 LEU A C 1
ATOM 624 O O . LEU A 1 82 ? -0.060 -10.212 7.379 1.00 95.12 82 LEU A O 1
ATOM 628 N N . ARG A 1 83 ? -1.451 -11.729 8.245 1.00 92.31 83 ARG A N 1
ATOM 629 C CA . ARG A 1 83 ? -0.490 -12.230 9.230 1.00 92.31 83 ARG A CA 1
ATOM 630 C C . ARG A 1 83 ? 0.812 -12.727 8.624 1.00 92.31 83 ARG A C 1
ATOM 632 O O . ARG A 1 83 ? 0.818 -13.647 7.811 1.00 92.31 83 ARG A O 1
ATOM 639 N N . GLY A 1 84 ? 1.921 -12.183 9.112 1.00 94.38 84 GLY A N 1
ATOM 640 C CA . GLY A 1 84 ? 3.263 -12.683 8.844 1.00 94.38 84 GLY A CA 1
ATOM 641 C C . GLY A 1 84 ? 4.225 -11.587 8.413 1.00 94.38 84 GLY A C 1
ATOM 642 O O . GLY A 1 84 ? 4.008 -10.399 8.648 1.00 94.38 84 GLY A O 1
ATOM 643 N N . VAL A 1 85 ? 5.329 -12.009 7.804 1.00 96.50 85 VAL A N 1
ATOM 644 C CA . VAL A 1 85 ? 6.437 -11.127 7.428 1.00 96.50 85 VAL A CA 1
ATOM 645 C C . VAL A 1 85 ? 6.419 -10.863 5.926 1.00 96.50 85 VAL A C 1
ATOM 647 O O . VAL A 1 85 ? 6.226 -11.790 5.135 1.00 96.50 85 VAL A O 1
ATOM 650 N N . TYR A 1 86 ? 6.666 -9.604 5.559 1.00 97.69 86 TYR A N 1
ATOM 651 C CA . TYR A 1 86 ? 6.760 -9.131 4.180 1.00 97.69 86 TYR A CA 1
ATOM 652 C C . TYR A 1 86 ? 8.039 -8.310 4.011 1.00 97.69 86 TYR A C 1
ATOM 654 O O . TYR A 1 86 ? 8.147 -7.235 4.615 1.00 97.69 86 TYR A O 1
ATOM 662 N N . PRO A 1 87 ? 9.006 -8.751 3.196 1.00 96.56 87 PRO A N 1
ATOM 663 C CA . PRO A 1 87 ? 10.094 -7.878 2.796 1.00 96.56 87 PRO A CA 1
ATOM 664 C C . PRO A 1 87 ? 9.552 -6.797 1.839 1.00 96.56 87 PRO A C 1
ATOM 666 O O . PRO A 1 87 ? 8.908 -7.135 0.840 1.00 96.56 87 PRO A O 1
ATOM 669 N N . PRO A 1 88 ? 9.778 -5.497 2.113 1.00 95.94 88 PRO A N 1
ATOM 670 C CA . PRO A 1 88 ? 9.600 -4.458 1.108 1.00 95.94 88 PRO A CA 1
ATOM 671 C C . PRO A 1 88 ? 10.737 -4.563 0.097 1.00 95.94 88 PRO A C 1
ATOM 673 O O . PRO A 1 88 ? 11.898 -4.342 0.437 1.00 95.94 88 PRO A O 1
ATOM 676 N N . MET A 1 89 ? 10.393 -4.953 -1.123 1.00 96.88 89 MET A N 1
ATOM 677 C CA . MET A 1 89 ? 11.373 -5.272 -2.148 1.00 96.88 89 MET A CA 1
ATOM 678 C C . MET A 1 89 ? 12.037 -4.001 -2.688 1.00 96.88 89 MET A C 1
ATOM 680 O O . MET A 1 89 ? 11.310 -3.068 -3.033 1.00 96.88 89 MET A O 1
ATOM 684 N N . PRO A 1 90 ? 13.377 -3.959 -2.798 1.00 97.88 90 PRO A N 1
ATOM 685 C CA . PRO A 1 90 ? 14.053 -2.963 -3.615 1.00 97.88 90 PRO A CA 1
ATOM 686 C C . PRO A 1 90 ? 13.804 -3.213 -5.104 1.00 97.88 90 PRO A C 1
ATOM 688 O O . PRO A 1 90 ? 13.585 -4.355 -5.523 1.00 97.88 90 PRO A O 1
ATOM 691 N N . THR A 1 91 ? 13.894 -2.148 -5.895 1.00 98.56 91 THR A N 1
ATOM 692 C CA . THR A 1 91 ? 13.842 -2.222 -7.357 1.00 98.56 91 THR A CA 1
ATOM 693 C C . THR A 1 91 ? 15.276 -2.325 -7.880 1.00 98.56 91 THR A C 1
ATOM 695 O O . THR A 1 91 ? 16.059 -1.404 -7.675 1.00 98.56 91 THR A O 1
ATOM 698 N N . PRO A 1 92 ? 15.692 -3.449 -8.490 1.00 98.19 92 PRO A N 1
ATOM 699 C CA . PRO A 1 92 ? 17.036 -3.562 -9.037 1.00 98.19 92 PRO A CA 1
ATOM 700 C C . PRO A 1 92 ? 17.133 -2.799 -10.362 1.00 98.19 92 PRO A C 1
ATOM 702 O O . PRO A 1 92 ? 16.233 -2.887 -11.197 1.00 98.19 92 PRO A O 1
ATOM 705 N N . PHE A 1 93 ? 18.255 -2.116 -10.582 1.00 98.50 93 PHE A N 1
ATOM 706 C CA . PHE A 1 93 ? 18.516 -1.327 -11.787 1.00 98.50 93 PHE A CA 1
ATOM 707 C C . PHE A 1 93 ? 19.766 -1.815 -12.526 1.00 98.50 93 PHE A C 1
ATOM 709 O O . PHE A 1 93 ? 20.714 -2.336 -11.928 1.00 98.50 93 PHE A O 1
ATOM 716 N N . LEU A 1 94 ? 19.761 -1.655 -13.846 1.00 98.38 94 LEU A N 1
ATOM 717 C CA . LEU A 1 94 ? 20.932 -1.792 -14.702 1.00 98.38 94 LEU A CA 1
ATOM 718 C C . LEU A 1 94 ? 21.789 -0.517 -14.632 1.00 98.38 94 LEU A C 1
ATOM 720 O O . LEU A 1 94 ? 21.424 0.485 -14.022 1.00 98.38 94 LEU A O 1
ATOM 724 N N . LYS A 1 95 ? 22.968 -0.548 -15.264 1.00 97.81 95 LYS A N 1
ATOM 725 C CA . LYS A 1 95 ? 23.886 0.607 -15.289 1.00 97.81 95 LYS A CA 1
ATOM 726 C C . LYS A 1 95 ? 23.321 1.823 -16.027 1.00 97.81 95 LYS A C 1
ATOM 728 O O . LYS A 1 95 ? 23.827 2.918 -15.824 1.00 97.81 95 LYS A O 1
ATOM 733 N N . ASP A 1 96 ? 22.346 1.613 -16.903 1.00 97.62 96 ASP A N 1
ATOM 734 C CA . ASP A 1 96 ? 21.640 2.658 -17.647 1.00 97.62 96 ASP A CA 1
ATOM 735 C C . ASP A 1 96 ? 20.358 3.125 -16.938 1.00 97.62 96 ASP A C 1
ATOM 737 O O . ASP A 1 96 ? 19.529 3.778 -17.560 1.00 97.62 96 ASP A O 1
ATOM 741 N N . GLU A 1 97 ? 20.204 2.782 -15.654 1.00 96.31 97 GLU A N 1
ATOM 742 C CA . GLU A 1 97 ? 19.073 3.151 -14.793 1.00 96.31 97 GLU A CA 1
ATOM 743 C C . GLU A 1 97 ? 17.730 2.514 -15.187 1.00 96.31 97 GLU A C 1
ATOM 745 O O . GLU A 1 97 ? 16.725 2.741 -14.520 1.00 96.31 97 GLU A O 1
ATOM 750 N N . THR A 1 98 ? 17.701 1.637 -16.196 1.00 97.94 98 THR A N 1
ATOM 751 C CA . THR A 1 98 ? 16.510 0.831 -16.492 1.00 97.94 98 THR A CA 1
ATOM 752 C C . THR A 1 98 ? 16.339 -0.301 -15.476 1.00 97.94 98 THR A C 1
ATOM 754 O O . THR A 1 98 ? 17.304 -0.782 -14.874 1.00 97.94 98 THR A O 1
ATOM 757 N N . ILE A 1 99 ? 15.101 -0.752 -15.262 1.00 98.50 99 ILE A N 1
ATOM 758 C CA . ILE A 1 99 ? 14.805 -1.822 -14.300 1.00 98.50 99 ILE A CA 1
ATOM 759 C C . ILE A 1 99 ? 15.428 -3.150 -14.758 1.00 98.50 99 ILE A C 1
ATOM 761 O O . ILE A 1 99 ? 15.177 -3.653 -15.853 1.00 98.50 99 ILE A O 1
ATOM 765 N N . ALA A 1 100 ? 16.202 -3.775 -13.872 1.00 98.56 100 ALA A N 1
ATOM 766 C CA . ALA A 1 100 ? 16.844 -5.064 -14.099 1.00 98.56 100 ALA A CA 1
ATOM 767 C C . ALA A 1 100 ? 15.896 -6.233 -13.774 1.00 98.56 100 ALA A C 1
ATOM 769 O O . ALA A 1 100 ? 16.053 -6.917 -12.757 1.00 98.56 100 ALA A O 1
ATOM 770 N N . TYR A 1 101 ? 14.917 -6.491 -14.645 1.00 98.38 101 TYR A N 1
ATOM 771 C CA . TYR A 1 101 ? 13.890 -7.519 -14.418 1.00 98.38 101 TYR A CA 1
ATOM 772 C C . TYR A 1 101 ? 14.442 -8.939 -14.196 1.00 98.38 101 TYR A C 1
ATOM 774 O O . TYR A 1 101 ? 13.892 -9.672 -13.378 1.00 98.38 101 TYR A O 1
ATOM 782 N N . ASP A 1 102 ? 15.561 -9.314 -14.820 1.00 98.19 102 ASP A N 1
ATOM 783 C CA . ASP A 1 102 ? 16.198 -10.621 -14.580 1.00 98.19 102 ASP A CA 1
ATOM 784 C C . ASP A 1 102 ? 16.716 -10.757 -13.137 1.00 98.19 102 ASP A C 1
ATOM 786 O O . ASP A 1 102 ? 16.588 -11.806 -12.498 1.00 98.19 102 ASP A O 1
ATOM 790 N N . GLN A 1 103 ? 17.272 -9.673 -12.585 1.00 98.38 103 GLN A N 1
ATOM 791 C CA . GLN A 1 103 ? 17.723 -9.636 -11.192 1.00 98.38 103 GLN A CA 1
ATOM 792 C C . GLN A 1 103 ? 16.529 -9.626 -10.232 1.00 98.38 103 GLN A C 1
ATOM 794 O O . GLN A 1 103 ? 16.565 -10.288 -9.194 1.00 98.38 103 GLN A O 1
ATOM 799 N N . LEU A 1 104 ? 15.445 -8.933 -10.601 1.00 98.38 104 LEU A N 1
ATOM 800 C CA . LEU A 1 104 ? 14.186 -8.967 -9.861 1.00 98.38 104 LEU A CA 1
ATOM 801 C C . LEU A 1 104 ? 13.621 -10.392 -9.800 1.00 98.38 104 LEU A C 1
ATOM 803 O O . LEU A 1 104 ? 13.280 -10.860 -8.716 1.00 98.38 104 LEU A O 1
ATOM 807 N N . ALA A 1 105 ? 13.587 -11.104 -10.930 1.00 98.44 105 ALA A N 1
ATOM 808 C CA . ALA A 1 105 ? 13.134 -12.490 -11.010 1.00 98.44 105 ALA A CA 1
ATOM 809 C C . ALA A 1 105 ? 13.981 -13.421 -10.132 1.00 98.44 105 ALA A C 1
ATOM 811 O O . ALA A 1 105 ? 13.434 -14.240 -9.392 1.00 98.44 105 ALA A O 1
ATOM 812 N N . SER A 1 106 ? 15.309 -13.256 -10.145 1.00 98.12 106 SER A N 1
ATOM 813 C CA . SER A 1 106 ? 16.219 -14.004 -9.267 1.00 98.12 106 SER A CA 1
ATOM 814 C C . SER A 1 106 ? 15.898 -13.776 -7.782 1.00 98.12 106 SER A C 1
ATOM 816 O O . SER A 1 106 ? 15.712 -14.735 -7.026 1.00 98.12 106 SER A O 1
ATOM 818 N N . ASN A 1 107 ? 15.732 -12.513 -7.372 1.00 97.56 107 ASN A N 1
ATOM 819 C CA . ASN A 1 107 ? 15.392 -12.154 -5.994 1.00 97.56 107 ASN A CA 1
ATOM 820 C C . ASN A 1 107 ? 14.024 -12.715 -5.569 1.00 97.56 107 ASN A C 1
ATOM 822 O O . ASN A 1 107 ? 13.913 -13.332 -4.506 1.00 97.56 107 ASN A O 1
ATOM 826 N N . VAL A 1 108 ? 12.994 -12.581 -6.414 1.00 97.88 108 VAL A N 1
ATOM 827 C CA . VAL A 1 108 ? 11.661 -13.165 -6.173 1.00 97.88 108 VAL A CA 1
ATOM 828 C C . VAL A 1 108 ? 11.746 -14.692 -6.087 1.00 97.88 108 VAL A C 1
ATOM 830 O O . VAL A 1 108 ? 11.132 -15.295 -5.206 1.00 97.88 108 VAL A O 1
ATOM 833 N N . GLY A 1 109 ? 12.571 -15.333 -6.915 1.00 97.12 109 GLY A N 1
ATOM 834 C CA . GLY A 1 109 ? 12.835 -16.771 -6.862 1.00 97.12 109 GLY A CA 1
ATOM 835 C C . GLY A 1 109 ? 13.424 -17.235 -5.524 1.00 97.12 109 GLY A C 1
ATOM 836 O O . GLY A 1 109 ? 13.078 -18.316 -5.044 1.00 97.12 109 GLY A O 1
ATOM 837 N N . VAL A 1 110 ? 14.259 -16.416 -4.877 1.00 97.00 110 VAL A N 1
ATOM 838 C CA . VAL A 1 110 ? 14.771 -16.683 -3.522 1.00 97.00 110 VAL A CA 1
ATOM 839 C C . VAL A 1 110 ? 13.688 -16.438 -2.468 1.00 97.00 110 VAL A C 1
ATOM 841 O O . VAL A 1 110 ? 13.406 -17.325 -1.660 1.00 97.00 110 VAL A O 1
ATOM 844 N N . TRP A 1 111 ? 13.040 -15.270 -2.478 1.00 96.25 111 TRP A N 1
ATOM 845 C CA . TRP A 1 111 ? 12.040 -14.910 -1.464 1.00 96.25 111 TRP A CA 1
ATOM 846 C C . TRP A 1 111 ? 10.774 -15.768 -1.529 1.00 96.25 111 TRP A C 1
ATOM 848 O O . TRP A 1 111 ? 10.144 -16.005 -0.497 1.00 96.25 111 TRP A O 1
ATOM 858 N N . SER A 1 112 ? 10.427 -16.303 -2.703 1.00 95.38 112 SER A N 1
ATOM 859 C CA . SER A 1 112 ? 9.312 -17.241 -2.879 1.00 95.38 112 SER A CA 1
ATOM 860 C C . SER A 1 112 ? 9.480 -18.530 -2.058 1.00 95.38 112 SER A C 1
ATOM 862 O O . SER A 1 112 ? 8.491 -19.133 -1.650 1.00 95.38 112 SER A O 1
ATOM 864 N N . LYS A 1 113 ? 10.720 -18.918 -1.738 1.00 96.06 113 LYS A N 1
ATOM 865 C CA . LYS A 1 113 ? 11.038 -20.117 -0.945 1.00 96.06 113 LYS A CA 1
ATOM 866 C C . LYS A 1 113 ? 11.143 -19.835 0.555 1.00 96.06 113 LYS A C 1
ATOM 868 O O . LYS A 1 113 ? 11.201 -20.766 1.352 1.00 96.06 113 LYS A O 1
ATOM 873 N N . MET A 1 114 ? 11.187 -18.564 0.950 1.00 96.81 114 MET A N 1
ATOM 874 C CA . MET A 1 114 ? 11.250 -18.155 2.354 1.00 96.81 114 MET A CA 1
ATOM 875 C C . MET A 1 114 ? 9.852 -18.175 2.993 1.00 96.81 114 MET A C 1
ATOM 877 O O . MET A 1 114 ? 8.858 -17.977 2.287 1.00 96.81 114 MET A O 1
ATOM 881 N N . PRO A 1 115 ? 9.733 -18.353 4.323 1.00 96.31 115 PRO A N 1
ATOM 882 C CA . PRO A 1 115 ? 8.450 -18.411 5.034 1.00 96.31 115 PRO A CA 1
ATOM 883 C C . PRO A 1 115 ? 7.796 -17.024 5.211 1.00 96.31 115 PRO A C 1
ATOM 885 O O . PRO A 1 115 ? 7.236 -16.702 6.253 1.00 96.31 115 PRO A O 1
ATOM 888 N N . PHE A 1 116 ? 7.878 -16.169 4.193 1.00 96.50 116 PHE A N 1
ATOM 889 C CA . PHE A 1 116 ? 7.161 -14.901 4.143 1.00 96.50 116 PHE A CA 1
ATOM 890 C C . PHE A 1 116 ? 5.704 -15.118 3.763 1.00 96.50 116 PHE A C 1
ATOM 892 O O . PHE A 1 116 ? 5.402 -15.933 2.885 1.00 96.50 116 PHE A O 1
ATOM 899 N N . ARG A 1 117 ? 4.810 -14.333 4.364 1.00 97.38 117 ARG A N 1
ATOM 900 C CA . ARG A 1 117 ? 3.387 -14.344 4.012 1.00 97.38 117 ARG A CA 1
ATOM 901 C C . ARG A 1 117 ? 3.148 -13.793 2.608 1.00 97.38 117 ARG A C 1
ATOM 903 O O . ARG A 1 117 ? 2.222 -14.223 1.920 1.00 97.38 117 ARG A O 1
ATOM 910 N N . GLY A 1 118 ? 3.996 -12.862 2.193 1.00 97.94 118 GLY A N 1
ATOM 911 C CA . GLY A 1 118 ? 3.925 -12.193 0.910 1.00 97.94 118 GLY A CA 1
ATOM 912 C C . GLY A 1 118 ? 5.124 -11.286 0.682 1.00 97.94 118 GLY A C 1
ATOM 913 O O . GLY A 1 118 ? 6.109 -11.343 1.416 1.00 97.94 118 GLY A O 1
ATOM 914 N N . LEU A 1 119 ? 5.012 -10.435 -0.326 1.00 98.31 119 LEU A N 1
ATOM 915 C CA . LEU A 1 119 ? 5.990 -9.432 -0.717 1.00 98.31 119 LEU A CA 1
ATOM 916 C C . LEU A 1 119 ? 5.308 -8.063 -0.725 1.00 98.31 119 LEU A C 1
ATOM 918 O O . LEU A 1 119 ? 4.146 -7.944 -1.117 1.00 98.31 119 LEU A O 1
ATOM 922 N N . VAL A 1 120 ? 6.026 -7.027 -0.292 1.00 98.62 120 VAL A N 1
ATOM 923 C CA . VAL A 1 120 ? 5.591 -5.641 -0.498 1.00 98.62 120 VAL A CA 1
ATOM 924 C C . VAL A 1 120 ? 6.328 -5.111 -1.720 1.00 98.62 120 VAL A C 1
ATOM 926 O O . VAL A 1 120 ? 7.555 -5.011 -1.705 1.00 98.62 120 VAL A O 1
ATOM 929 N N . VAL A 1 121 ? 5.574 -4.767 -2.758 1.00 98.56 121 VAL A N 1
ATOM 930 C CA . VAL A 1 121 ? 6.082 -4.191 -4.008 1.00 98.56 121 VAL A CA 1
ATOM 931 C C . VAL A 1 121 ? 5.823 -2.690 -3.962 1.00 98.56 121 VAL A C 1
ATOM 933 O O . VAL A 1 121 ? 4.753 -2.268 -3.530 1.00 98.56 121 VAL A O 1
ATOM 936 N N . GLU A 1 122 ? 6.819 -1.882 -4.331 1.00 97.25 122 GLU A N 1
ATOM 937 C CA . GLU A 1 122 ? 6.712 -0.412 -4.345 1.00 97.25 122 GLU A CA 1
ATOM 938 C C . GLU A 1 122 ? 6.324 0.227 -2.998 1.00 97.25 122 GLU A C 1
ATOM 940 O O . GLU A 1 122 ? 5.654 1.255 -2.920 1.00 97.25 122 GLU A O 1
ATOM 945 N N . GLY A 1 123 ? 6.802 -0.349 -1.891 1.00 94.88 123 GLY A N 1
ATOM 946 C CA . GLY A 1 123 ? 6.948 0.430 -0.658 1.00 94.88 123 GLY A CA 1
ATOM 947 C C . GLY A 1 123 ? 8.055 1.485 -0.800 1.00 94.88 123 GLY A C 1
ATOM 948 O O . GLY A 1 123 ? 8.729 1.558 -1.824 1.00 94.88 123 GLY A O 1
ATOM 949 N N . SER A 1 124 ? 8.344 2.249 0.258 1.00 96.06 124 SER A N 1
ATOM 950 C CA . SER A 1 124 ? 9.422 3.256 0.212 1.00 96.06 124 SER A CA 1
ATOM 951 C C . SER A 1 124 ? 10.795 2.674 -0.160 1.00 96.06 124 SER A C 1
ATOM 953 O O . SER A 1 124 ? 11.554 3.322 -0.866 1.00 96.06 124 SER A O 1
ATOM 955 N N . ASN A 1 125 ? 11.095 1.436 0.261 1.00 97.56 125 ASN A N 1
ATOM 956 C CA . ASN A 1 125 ? 12.340 0.743 -0.110 1.00 97.56 125 ASN A CA 1
ATOM 957 C C . ASN A 1 125 ? 12.379 0.288 -1.577 1.00 97.56 125 ASN A C 1
ATOM 959 O O . ASN A 1 125 ? 13.452 -0.041 -2.055 1.00 97.56 125 ASN A O 1
ATOM 963 N N . GLY A 1 126 ? 11.234 0.252 -2.266 1.00 97.88 126 GLY A N 1
ATOM 964 C CA . GLY A 1 126 ? 11.142 -0.048 -3.697 1.00 97.88 126 GLY A CA 1
ATOM 965 C C . GLY A 1 126 ? 11.298 1.184 -4.585 1.00 97.88 126 GLY A C 1
ATOM 966 O O . GLY A 1 126 ? 11.100 1.081 -5.789 1.00 97.88 126 GLY A O 1
ATOM 967 N N . GLU A 1 127 ? 11.616 2.344 -3.997 1.00 98.06 127 GLU A N 1
ATOM 968 C CA . GLU A 1 127 ? 11.985 3.561 -4.732 1.00 98.06 127 GLU A CA 1
ATOM 969 C C . GLU A 1 127 ? 10.881 4.088 -5.667 1.00 98.06 127 GLU A C 1
ATOM 971 O O . GLU A 1 127 ? 11.152 4.769 -6.649 1.00 98.06 127 GLU A O 1
ATOM 976 N N . TYR A 1 128 ? 9.612 3.833 -5.327 1.00 97.62 128 TYR A N 1
ATOM 977 C CA . TYR A 1 128 ? 8.452 4.144 -6.177 1.00 97.62 128 TYR A CA 1
ATOM 978 C C . TYR A 1 128 ? 8.357 5.618 -6.622 1.00 97.62 128 TYR A C 1
ATOM 980 O O . TYR A 1 128 ? 7.747 5.911 -7.646 1.00 97.62 128 TYR A O 1
ATOM 988 N N . VAL A 1 129 ? 8.944 6.552 -5.862 1.00 97.25 129 VAL A N 1
ATOM 989 C CA . VAL A 1 129 ? 8.975 7.991 -6.188 1.00 97.25 129 VAL A CA 1
ATOM 990 C C . VAL A 1 129 ? 9.885 8.328 -7.373 1.00 97.25 129 VAL A C 1
ATOM 992 O O . VAL A 1 129 ? 9.793 9.434 -7.901 1.00 97.25 129 VAL A O 1
ATOM 995 N N . TYR A 1 130 ? 10.759 7.405 -7.778 1.00 97.94 130 TYR A N 1
ATOM 996 C CA . TYR A 1 130 ? 11.673 7.556 -8.913 1.00 97.94 130 TYR A CA 1
ATOM 997 C C . TYR A 1 130 ? 11.197 6.826 -10.169 1.00 97.94 130 TYR A C 1
ATOM 999 O O . TYR A 1 130 ? 11.813 6.967 -11.219 1.00 97.94 130 TYR A O 1
ATOM 1007 N N . LEU A 1 131 ? 10.102 6.072 -10.074 1.00 98.25 131 LEU A N 1
ATOM 1008 C CA . LEU A 1 131 ? 9.591 5.252 -11.162 1.00 98.25 131 LEU A CA 1
ATOM 1009 C C . LEU A 1 131 ? 8.462 5.957 -11.907 1.00 98.25 131 LEU A C 1
ATOM 1011 O O . LEU A 1 131 ? 7.605 6.622 -11.312 1.00 98.25 131 LEU A O 1
ATOM 1015 N N . THR A 1 132 ? 8.420 5.760 -13.220 1.00 98.44 132 THR A N 1
ATOM 1016 C CA . THR A 1 132 ? 7.280 6.176 -14.038 1.00 98.44 132 THR A CA 1
ATOM 1017 C C . THR A 1 132 ? 6.021 5.385 -13.658 1.00 98.44 132 THR A C 1
ATOM 1019 O O . THR A 1 132 ? 6.114 4.242 -13.206 1.00 98.44 132 THR A O 1
ATOM 1022 N N . PRO A 1 133 ? 4.810 5.941 -13.844 1.00 98.12 133 PRO A N 1
ATOM 1023 C CA . PRO A 1 133 ? 3.570 5.212 -13.573 1.00 98.12 133 PRO A CA 1
ATOM 1024 C C . PRO A 1 133 ? 3.471 3.858 -14.293 1.00 98.12 133 PRO A C 1
ATOM 1026 O O . PRO A 1 133 ? 2.855 2.930 -13.773 1.00 98.12 133 PRO A O 1
ATOM 1029 N N . GLU A 1 134 ? 4.057 3.748 -15.482 1.00 98.38 134 GLU A N 1
ATOM 1030 C CA . GLU A 1 134 ? 4.093 2.529 -16.283 1.00 98.38 134 GLU A CA 1
ATOM 1031 C C . GLU A 1 134 ? 5.029 1.481 -15.670 1.00 98.38 134 GLU A C 1
ATOM 1033 O O . GLU A 1 134 ? 4.607 0.341 -15.481 1.00 98.38 134 GLU A O 1
ATOM 1038 N N . GLU A 1 135 ? 6.248 1.870 -15.281 1.00 98.62 135 GLU A N 1
ATOM 1039 C CA . GLU A 1 135 ? 7.205 0.989 -14.591 1.00 98.62 135 GLU A CA 1
ATOM 1040 C C . GLU A 1 135 ? 6.652 0.465 -13.269 1.00 98.62 135 GLU A C 1
ATOM 1042 O O . GLU A 1 135 ? 6.820 -0.707 -12.940 1.00 98.62 135 GLU A O 1
ATOM 1047 N N . ARG A 1 136 ? 5.942 1.322 -12.530 1.00 98.62 136 ARG A N 1
ATOM 1048 C CA . ARG A 1 136 ? 5.247 0.957 -11.293 1.00 98.62 136 ARG A CA 1
ATOM 1049 C C . ARG A 1 136 ? 4.275 -0.205 -11.517 1.00 98.62 136 ARG A C 1
ATOM 1051 O O . ARG A 1 136 ? 4.384 -1.265 -10.909 1.00 98.62 136 ARG A O 1
ATOM 1058 N N . VAL A 1 137 ? 3.358 -0.055 -12.471 1.00 98.69 137 VAL A N 1
ATOM 1059 C CA . VAL A 1 137 ? 2.386 -1.114 -12.792 1.00 98.69 137 VAL A CA 1
ATOM 1060 C C . VAL A 1 137 ? 3.075 -2.361 -13.358 1.00 98.69 137 VAL A C 1
ATOM 1062 O O . VAL A 1 137 ? 2.681 -3.480 -13.016 1.00 98.69 137 VAL A O 1
ATOM 1065 N N . GLU A 1 138 ? 4.106 -2.192 -14.192 1.00 98.69 138 GLU A N 1
ATOM 1066 C CA . GLU A 1 138 ? 4.864 -3.318 -14.738 1.00 98.69 138 GLU A CA 1
ATOM 1067 C C . GLU A 1 138 ? 5.565 -4.111 -13.630 1.00 98.69 138 GLU A C 1
ATOM 1069 O O . GLU A 1 138 ? 5.467 -5.336 -13.630 1.00 98.69 138 GLU A O 1
ATOM 1074 N N . LEU A 1 139 ? 6.183 -3.464 -12.637 1.00 98.56 139 LEU A N 1
ATOM 1075 C CA . LEU A 1 139 ? 6.808 -4.151 -11.504 1.00 98.56 139 LEU A CA 1
ATOM 1076 C C . LEU A 1 139 ? 5.835 -5.088 -10.789 1.00 98.56 139 LEU A C 1
ATOM 1078 O O . LEU A 1 139 ? 6.174 -6.249 -10.560 1.00 98.56 139 LEU A O 1
ATOM 1082 N N . VAL A 1 140 ? 4.618 -4.632 -10.479 1.00 98.75 140 VAL A N 1
ATOM 1083 C CA . VAL A 1 140 ? 3.589 -5.490 -9.864 1.00 98.75 140 VAL A CA 1
ATOM 1084 C C . VAL A 1 140 ? 3.281 -6.694 -10.753 1.00 98.75 140 VAL A C 1
ATOM 1086 O O . VAL A 1 140 ? 3.293 -7.831 -10.273 1.00 98.75 140 VAL A O 1
ATOM 1089 N N . SER A 1 141 ? 3.071 -6.457 -12.051 1.00 98.75 141 SER A N 1
ATOM 1090 C CA . SER A 1 141 ? 2.780 -7.514 -13.025 1.00 98.75 141 SER A CA 1
ATOM 1091 C C . SER A 1 141 ? 3.910 -8.543 -13.107 1.00 98.75 141 SER A C 1
ATOM 1093 O O . SER A 1 141 ? 3.655 -9.747 -13.112 1.00 98.75 141 SER A O 1
ATOM 1095 N N . ARG A 1 142 ? 5.165 -8.087 -13.140 1.00 98.62 142 ARG A N 1
ATOM 1096 C CA . ARG A 1 142 ? 6.352 -8.947 -13.219 1.00 98.62 142 ARG A CA 1
ATOM 1097 C C . ARG A 1 142 ? 6.549 -9.751 -11.946 1.00 98.62 142 ARG A C 1
ATOM 1099 O O . ARG A 1 142 ? 6.807 -10.945 -12.014 1.00 98.62 142 ARG A O 1
ATOM 1106 N N . VAL A 1 143 ? 6.361 -9.146 -10.774 1.00 98.56 143 VAL A N 1
ATOM 1107 C CA . VAL A 1 143 ? 6.448 -9.883 -9.505 1.00 98.56 143 VAL A CA 1
ATOM 1108 C C . VAL A 1 143 ? 5.374 -10.966 -9.425 1.00 98.56 143 VAL A C 1
ATOM 1110 O O . VAL A 1 143 ? 5.675 -12.076 -8.986 1.00 98.56 143 VAL A O 1
ATOM 1113 N N . ARG A 1 144 ? 4.149 -10.692 -9.894 1.00 98.31 144 ARG A N 1
ATOM 1114 C CA . ARG A 1 144 ? 3.106 -11.719 -10.004 1.00 98.31 144 ARG A CA 1
ATOM 1115 C C . ARG A 1 144 ? 3.506 -12.843 -10.959 1.00 98.31 144 ARG A C 1
ATOM 1117 O O . ARG A 1 144 ? 3.315 -14.002 -10.609 1.00 98.31 144 ARG A O 1
ATOM 1124 N N . GLU A 1 145 ? 4.065 -12.511 -12.120 1.00 98.38 145 GLU A N 1
ATOM 1125 C CA . GLU A 1 145 ? 4.552 -13.481 -13.112 1.00 98.38 145 GLU A CA 1
ATOM 1126 C C . GLU A 1 145 ? 5.672 -14.375 -12.550 1.00 98.38 145 GLU A C 1
ATOM 1128 O O . GLU A 1 145 ? 5.686 -15.580 -12.791 1.00 98.38 145 GLU A O 1
ATOM 1133 N N . PHE A 1 146 ? 6.594 -13.797 -11.777 1.00 98.38 146 PHE A N 1
ATOM 1134 C CA . PHE A 1 146 ? 7.764 -14.500 -11.242 1.00 98.38 146 PHE A CA 1
ATOM 1135 C C . PHE A 1 146 ? 7.457 -15.388 -10.032 1.00 98.38 146 PHE A C 1
ATOM 1137 O O . PHE A 1 146 ? 8.255 -16.269 -9.699 1.00 98.38 146 PHE A O 1
ATOM 1144 N N . LEU A 1 147 ? 6.330 -15.173 -9.348 1.00 97.75 147 LEU A N 1
ATOM 1145 C CA . LEU A 1 147 ? 5.891 -16.082 -8.296 1.00 97.75 147 LEU A CA 1
ATOM 1146 C C . LEU A 1 147 ? 5.438 -17.424 -8.903 1.00 97.75 147 LEU A C 1
ATOM 1148 O O . LEU A 1 147 ? 4.767 -17.440 -9.936 1.00 97.75 147 LEU A O 1
ATOM 1152 N N . PRO A 1 148 ? 5.746 -18.565 -8.254 1.00 95.44 148 PRO A N 1
ATOM 1153 C CA . PRO A 1 148 ? 5.192 -19.855 -8.657 1.00 95.44 148 PRO A CA 1
ATOM 1154 C C . PRO A 1 148 ? 3.662 -19.805 -8.743 1.00 95.44 148 PRO A C 1
ATOM 1156 O O . PRO A 1 148 ? 3.015 -19.167 -7.914 1.00 95.44 148 PRO A O 1
ATOM 1159 N N . GLN A 1 149 ? 3.072 -20.494 -9.720 1.00 91.19 149 GLN A N 1
ATOM 1160 C CA . GLN A 1 149 ? 1.618 -20.465 -9.945 1.00 91.19 149 GLN A CA 1
ATOM 1161 C C . GLN A 1 149 ? 0.813 -21.049 -8.773 1.00 91.19 149 GLN A C 1
ATOM 1163 O O . GLN A 1 149 ? -0.332 -20.670 -8.554 1.00 91.19 149 GLN A O 1
ATOM 1168 N N . ASP A 1 150 ? 1.416 -21.957 -8.006 1.00 92.75 150 ASP A N 1
ATOM 1169 C CA . ASP A 1 150 ? 0.870 -22.553 -6.785 1.00 92.75 150 ASP A CA 1
ATOM 1170 C C . ASP A 1 150 ? 1.231 -21.766 -5.510 1.00 92.75 150 ASP A C 1
ATOM 1172 O O . ASP A 1 150 ? 0.871 -22.166 -4.400 1.00 92.75 150 ASP A O 1
ATOM 1176 N N . SER A 1 151 ? 1.926 -20.633 -5.647 1.00 94.44 151 SER A N 1
ATOM 1177 C CA . SER A 1 151 ? 2.293 -19.771 -4.528 1.00 94.44 151 SER A CA 1
ATOM 1178 C C . SER A 1 151 ? 1.059 -19.131 -3.898 1.00 94.44 151 SER A C 1
ATOM 1180 O O . SER A 1 151 ? 0.266 -18.464 -4.558 1.00 94.44 151 SER A O 1
ATOM 1182 N N . ASN A 1 152 ? 0.957 -19.238 -2.576 1.00 93.88 152 ASN A N 1
ATOM 1183 C CA . ASN A 1 152 ? -0.042 -18.536 -1.771 1.00 93.88 152 ASN A CA 1
ATOM 1184 C C . ASN A 1 152 ? 0.454 -17.175 -1.241 1.00 93.88 152 ASN A C 1
ATOM 1186 O O . ASN A 1 152 ? -0.187 -16.579 -0.365 1.00 93.88 152 ASN A O 1
ATOM 1190 N N . LYS A 1 153 ? 1.615 -16.702 -1.714 1.00 97.44 153 LYS A N 1
ATOM 1191 C CA . LYS A 1 153 ? 2.204 -15.435 -1.273 1.00 97.44 153 LYS A CA 1
ATOM 1192 C C . LYS A 1 153 ? 1.399 -14.247 -1.774 1.00 97.44 153 LYS A C 1
ATOM 1194 O O . LYS A 1 153 ? 1.113 -14.151 -2.965 1.00 97.44 153 LYS A O 1
ATOM 1199 N N . LEU A 1 154 ? 1.112 -13.327 -0.856 1.00 98.25 154 LEU A N 1
ATOM 1200 C CA . LEU A 1 154 ? 0.436 -12.079 -1.194 1.00 98.25 154 LEU A CA 1
ATOM 1201 C C . LEU A 1 154 ? 1.381 -11.079 -1.854 1.00 98.25 154 LEU A C 1
ATOM 1203 O O . LEU A 1 154 ? 2.553 -11.001 -1.490 1.00 98.25 154 LEU A O 1
ATOM 1207 N N . ILE A 1 155 ? 0.843 -10.252 -2.739 1.00 98.69 155 ILE A N 1
ATOM 1208 C CA . ILE A 1 155 ? 1.472 -9.034 -3.240 1.00 98.69 155 ILE A CA 1
ATOM 1209 C C . ILE A 1 155 ? 0.729 -7.839 -2.651 1.00 98.69 155 ILE A C 1
ATOM 1211 O O . ILE A 1 155 ? -0.429 -7.587 -2.986 1.00 98.69 155 ILE A O 1
ATOM 1215 N N . LEU A 1 156 ? 1.418 -7.098 -1.784 1.00 98.81 156 LEU A N 1
ATOM 1216 C CA . LEU A 1 156 ? 0.952 -5.821 -1.252 1.00 98.81 156 LEU A CA 1
ATOM 1217 C C . LEU A 1 156 ? 1.600 -4.697 -2.068 1.00 98.81 156 LEU A C 1
ATOM 1219 O O . LEU A 1 156 ? 2.793 -4.433 -1.905 1.00 98.81 156 LEU A O 1
ATOM 1223 N N . ALA A 1 157 ? 0.841 -4.060 -2.960 1.00 98.81 157 ALA A N 1
ATOM 1224 C CA . ALA A 1 157 ? 1.378 -3.080 -3.906 1.00 98.81 157 ALA A CA 1
ATOM 1225 C C . ALA A 1 157 ? 1.219 -1.634 -3.409 1.00 98.81 157 ALA A C 1
ATOM 1227 O O . ALA A 1 157 ? 0.118 -1.199 -3.062 1.00 98.81 157 ALA A O 1
ATOM 1228 N N . GLY A 1 158 ? 2.305 -0.865 -3.377 1.00 98.75 158 GLY A N 1
ATOM 1229 C CA . GLY A 1 158 ? 2.288 0.547 -3.006 1.00 98.75 158 GLY A CA 1
ATOM 1230 C C . GLY A 1 158 ? 1.726 1.426 -4.121 1.00 98.75 158 GLY A C 1
ATOM 1231 O O . GLY A 1 158 ? 2.465 1.851 -5.000 1.00 98.75 158 GLY A O 1
ATOM 1232 N N . SER A 1 159 ? 0.431 1.752 -4.070 1.00 98.69 159 SER A N 1
ATOM 1233 C CA . SER A 1 159 ? -0.251 2.538 -5.123 1.00 98.69 159 SER A CA 1
ATOM 1234 C C . SER A 1 159 ? -0.509 4.003 -4.758 1.00 98.69 159 SER A C 1
ATOM 1236 O O . SER A 1 159 ? -1.045 4.759 -5.569 1.00 98.69 159 SER A O 1
ATOM 1238 N N . GLY A 1 160 ? -0.111 4.426 -3.554 1.00 98.50 160 GLY A N 1
ATOM 1239 C CA . GLY A 1 160 ? -0.284 5.805 -3.101 1.00 98.50 160 GLY A CA 1
ATOM 1240 C C . GLY A 1 160 ? 0.363 6.827 -4.046 1.00 98.50 160 GLY A C 1
ATOM 1241 O O . GLY A 1 160 ? 1.477 6.629 -4.541 1.00 98.50 160 GLY A O 1
ATOM 1242 N N . CYS A 1 161 ? -0.372 7.907 -4.295 1.00 98.62 161 CYS A N 1
ATOM 1243 C CA . CYS A 1 161 ? 0.026 9.099 -5.036 1.00 98.62 161 CYS A CA 1
ATOM 1244 C C . CYS A 1 161 ? -0.414 10.346 -4.244 1.00 98.62 161 CYS A C 1
ATOM 1246 O O . CYS A 1 161 ? -1.238 10.257 -3.335 1.00 98.62 161 CYS A O 1
ATOM 1248 N N . GLU A 1 162 ? 0.093 11.529 -4.602 1.00 98.44 162 GLU A N 1
ATOM 1249 C CA . GLU A 1 162 ? -0.273 12.775 -3.903 1.00 98.44 162 GLU A CA 1
ATOM 1250 C C . GLU A 1 162 ? -1.735 13.198 -4.143 1.00 98.44 162 GLU A C 1
ATOM 1252 O O . GLU A 1 162 ? -2.357 13.808 -3.276 1.00 98.44 162 GLU A O 1
ATOM 1257 N N . SER A 1 163 ? -2.317 12.871 -5.304 1.00 98.62 163 SER A N 1
ATOM 1258 C CA . SER A 1 163 ? -3.720 13.178 -5.601 1.00 98.62 163 SER A CA 1
ATOM 1259 C C . SER A 1 163 ? -4.614 11.953 -5.404 1.00 98.62 163 SER A C 1
ATOM 1261 O O . SER A 1 163 ? -4.289 10.852 -5.841 1.00 98.62 163 SER A O 1
ATOM 1263 N N . THR A 1 164 ? -5.793 12.144 -4.802 1.00 98.88 164 THR A N 1
ATOM 1264 C CA . THR A 1 164 ? -6.782 11.067 -4.598 1.00 98.88 164 THR A CA 1
ATOM 1265 C C . THR A 1 164 ? -7.181 10.387 -5.906 1.00 98.88 164 THR A C 1
ATOM 1267 O O . THR A 1 164 ? -7.299 9.167 -5.960 1.00 98.88 164 THR A O 1
ATOM 1270 N N . ARG A 1 165 ? -7.357 11.168 -6.978 1.00 98.75 165 ARG A N 1
ATOM 1271 C CA . ARG A 1 165 ? -7.724 10.647 -8.300 1.00 98.75 165 ARG A CA 1
ATOM 1272 C C . ARG A 1 165 ? -6.645 9.717 -8.849 1.00 98.75 165 ARG A C 1
ATOM 1274 O O . ARG A 1 165 ? -6.972 8.649 -9.358 1.00 98.75 165 ARG A O 1
ATOM 1281 N N . ASP A 1 166 ? -5.383 10.125 -8.752 1.00 98.81 166 ASP A N 1
ATOM 1282 C CA . ASP A 1 166 ? -4.284 9.344 -9.314 1.00 98.81 166 ASP A CA 1
ATOM 1283 C C . ASP A 1 166 ? -4.001 8.113 -8.444 1.00 98.81 166 ASP A C 1
ATOM 1285 O O . ASP A 1 166 ? -3.735 7.049 -8.993 1.00 98.81 166 ASP A O 1
ATOM 1289 N N . THR A 1 167 ? -4.184 8.207 -7.118 1.00 98.94 167 THR A N 1
ATOM 1290 C CA . THR A 1 167 ? -4.168 7.040 -6.224 1.00 98.94 167 THR A CA 1
ATOM 1291 C C . THR A 1 167 ? -5.229 6.022 -6.635 1.00 98.94 167 THR A C 1
ATOM 1293 O O . THR A 1 167 ? -4.888 4.865 -6.839 1.00 98.94 167 THR A O 1
ATOM 1296 N N . ILE A 1 168 ? -6.488 6.433 -6.847 1.00 98.94 168 ILE A N 1
ATOM 1297 C CA . ILE A 1 168 ? -7.559 5.527 -7.308 1.00 98.94 168 ILE A CA 1
ATOM 1298 C C . ILE A 1 168 ? -7.172 4.845 -8.626 1.00 98.94 168 ILE A C 1
ATOM 1300 O O . ILE A 1 168 ? -7.252 3.620 -8.740 1.00 98.94 168 ILE A O 1
ATOM 1304 N N . ALA A 1 169 ? -6.723 5.624 -9.614 1.00 98.81 169 ALA A N 1
ATOM 1305 C CA . ALA A 1 169 ? -6.338 5.092 -10.918 1.00 98.81 169 ALA A CA 1
ATOM 1306 C C . ALA A 1 169 ? -5.157 4.110 -10.814 1.00 98.81 169 ALA A C 1
ATOM 1308 O O . ALA A 1 169 ? -5.172 3.055 -11.450 1.00 98.81 169 ALA A O 1
ATOM 1309 N N . MET A 1 170 ? -4.150 4.428 -9.998 1.00 98.88 170 MET A N 1
ATOM 1310 C CA . MET A 1 170 ? -3.002 3.558 -9.760 1.00 98.88 170 MET A CA 1
ATOM 1311 C C . MET A 1 170 ? -3.417 2.271 -9.044 1.00 98.88 170 MET A C 1
ATOM 1313 O O . MET A 1 170 ? -3.044 1.186 -9.482 1.00 98.88 170 MET A O 1
ATOM 1317 N N . SER A 1 171 ? -4.244 2.361 -7.999 1.00 98.88 171 SER A N 1
ATOM 1318 C CA . SER A 1 171 ? -4.741 1.190 -7.272 1.00 98.88 171 SER A CA 1
ATOM 1319 C C . SER A 1 171 ? -5.527 0.243 -8.182 1.00 98.88 171 SER A C 1
ATOM 1321 O O . SER A 1 171 ? -5.353 -0.969 -8.098 1.00 98.88 171 SER A O 1
ATOM 1323 N N . GLN A 1 172 ? -6.349 0.776 -9.090 1.00 98.81 172 GLN A N 1
ATOM 1324 C CA . GLN A 1 172 ? -7.082 -0.027 -10.075 1.00 98.81 172 GLN A CA 1
ATOM 1325 C C . GLN A 1 172 ? -6.143 -0.725 -11.068 1.00 98.81 172 GLN A C 1
ATOM 1327 O O . GLN A 1 172 ? -6.323 -1.910 -11.349 1.00 98.81 172 GLN A O 1
ATOM 1332 N N . LYS A 1 173 ? -5.119 -0.022 -11.571 1.00 98.88 173 LYS A N 1
ATOM 1333 C CA . LYS A 1 173 ? -4.109 -0.613 -12.464 1.00 98.88 173 LYS A CA 1
ATOM 1334 C C . LYS A 1 173 ? -3.292 -1.701 -11.764 1.00 98.88 173 LYS A C 1
ATOM 1336 O O . LYS A 1 173 ? -3.105 -2.769 -12.335 1.00 98.88 173 LYS A O 1
ATOM 1341 N N . MET A 1 174 ? -2.850 -1.467 -10.528 1.00 98.75 174 MET A N 1
ATOM 1342 C CA . MET A 1 174 ? -2.080 -2.449 -9.755 1.00 98.75 174 MET A CA 1
ATOM 1343 C C . MET A 1 174 ? -2.915 -3.673 -9.367 1.00 98.75 174 MET A C 1
ATOM 1345 O O . MET A 1 174 ? -2.412 -4.793 -9.406 1.00 98.75 174 MET A O 1
ATOM 1349 N N . ALA A 1 175 ? -4.202 -3.490 -9.061 1.00 98.75 175 ALA A N 1
ATOM 1350 C CA . ALA A 1 175 ? -5.123 -4.606 -8.877 1.00 98.75 175 ALA A CA 1
ATOM 1351 C C . ALA A 1 175 ? -5.245 -5.453 -10.154 1.00 98.75 175 ALA A C 1
ATOM 1353 O O . ALA A 1 175 ? -5.123 -6.674 -10.098 1.00 98.75 175 ALA A O 1
ATOM 1354 N N . ALA A 1 176 ? -5.411 -4.813 -11.317 1.00 98.69 176 ALA A N 1
ATOM 1355 C CA . ALA A 1 176 ? -5.443 -5.509 -12.604 1.00 98.69 176 ALA A CA 1
ATOM 1356 C C . ALA A 1 176 ? -4.110 -6.209 -12.943 1.00 98.69 176 ALA A C 1
ATOM 1358 O O . ALA A 1 176 ? -4.119 -7.245 -13.602 1.00 98.69 176 ALA A O 1
ATOM 1359 N N . ALA A 1 177 ? -2.982 -5.681 -12.457 1.00 98.69 177 ALA A N 1
ATOM 1360 C CA . ALA A 1 177 ? -1.657 -6.293 -12.569 1.00 98.69 177 ALA A CA 1
ATOM 1361 C C . ALA A 1 177 ? -1.424 -7.463 -11.587 1.00 98.69 177 ALA A C 1
ATOM 1363 O O . ALA A 1 177 ? -0.379 -8.109 -11.638 1.00 98.69 177 ALA A O 1
ATOM 1364 N N . GLY A 1 178 ? -2.385 -7.766 -10.706 1.00 98.06 178 GLY A N 1
ATOM 1365 C CA . GLY A 1 178 ? -2.343 -8.932 -9.822 1.00 98.06 178 GLY A CA 1
ATOM 1366 C C . GLY A 1 178 ? -1.916 -8.651 -8.380 1.00 98.06 178 GLY A C 1
ATOM 1367 O O . GLY A 1 178 ? -1.479 -9.584 -7.697 1.00 98.06 178 GLY A O 1
ATOM 1368 N N . ALA A 1 179 ? -2.026 -7.405 -7.907 1.00 98.69 179 ALA A N 1
ATOM 1369 C CA . ALA A 1 179 ? -1.932 -7.098 -6.480 1.00 98.69 179 ALA A CA 1
ATOM 1370 C C . ALA A 1 179 ? -3.105 -7.725 -5.704 1.00 98.69 179 ALA A C 1
ATOM 1372 O O . ALA A 1 179 ? -4.256 -7.606 -6.121 1.00 98.69 179 ALA A O 1
ATOM 1373 N N . ASP A 1 180 ? -2.822 -8.344 -4.554 1.00 98.56 180 ASP A N 1
ATOM 1374 C CA . ASP A 1 180 ? -3.861 -8.908 -3.676 1.00 98.56 180 ASP A CA 1
ATOM 1375 C C . ASP A 1 180 ? -4.461 -7.849 -2.748 1.00 98.56 180 ASP A C 1
ATOM 1377 O O . ASP A 1 180 ? -5.604 -7.964 -2.318 1.00 98.56 180 ASP A O 1
ATOM 1381 N N . ALA A 1 181 ? -3.675 -6.823 -2.427 1.00 98.75 181 ALA A N 1
ATOM 1382 C CA . ALA A 1 181 ? -4.094 -5.632 -1.707 1.00 98.75 181 ALA A CA 1
ATOM 1383 C C . ALA A 1 181 ? -3.190 -4.459 -2.095 1.00 98.75 181 ALA A C 1
ATOM 1385 O O . ALA A 1 181 ? -2.056 -4.645 -2.553 1.00 98.75 181 ALA A O 1
ATOM 1386 N N . VAL A 1 182 ? -3.673 -3.242 -1.871 1.00 98.88 182 VAL A N 1
ATOM 1387 C CA . VAL A 1 182 ? -2.899 -2.024 -2.105 1.00 98.88 182 VAL A CA 1
ATOM 1388 C C . VAL A 1 182 ? -2.558 -1.316 -0.804 1.00 98.88 182 VAL A C 1
ATOM 1390 O O . VAL A 1 182 ? -3.377 -1.198 0.102 1.00 98.88 182 VAL A O 1
ATOM 1393 N N . MET A 1 183 ? -1.335 -0.810 -0.726 1.00 98.69 183 MET A N 1
ATOM 1394 C CA . MET A 1 183 ? -0.827 -0.033 0.391 1.00 98.69 183 MET A CA 1
ATOM 1395 C C . MET A 1 183 ? -0.757 1.445 -0.002 1.00 98.69 183 MET A C 1
ATOM 1397 O O . MET A 1 183 ? -0.121 1.806 -0.995 1.00 98.69 183 MET A O 1
ATOM 1401 N N . ILE A 1 184 ? -1.422 2.303 0.769 1.00 98.81 184 ILE A N 1
ATOM 1402 C CA . ILE A 1 184 ? -1.624 3.713 0.423 1.00 98.81 184 ILE A CA 1
ATOM 1403 C C . ILE A 1 184 ? -0.883 4.590 1.430 1.00 98.81 184 ILE A C 1
ATOM 1405 O O . ILE A 1 184 ? -1.287 4.703 2.589 1.00 98.81 184 ILE A O 1
ATOM 1409 N N . VAL A 1 185 ? 0.226 5.185 0.989 1.00 98.62 185 VAL A N 1
ATOM 1410 C CA . VAL A 1 185 ? 0.974 6.175 1.775 1.00 98.62 185 VAL A CA 1
ATOM 1411 C C . VAL A 1 185 ? 0.172 7.470 1.907 1.00 98.62 185 VAL A C 1
ATOM 1413 O O . VAL A 1 185 ? -0.576 7.831 1.000 1.00 98.62 185 VAL A O 1
ATOM 1416 N N . THR A 1 186 ? 0.326 8.171 3.029 1.00 98.38 186 THR A N 1
ATOM 1417 C CA . THR A 1 186 ? -0.274 9.493 3.231 1.00 98.38 186 THR A CA 1
ATOM 1418 C C . THR A 1 186 ? 0.251 10.502 2.198 1.00 98.38 186 THR A C 1
ATOM 1420 O O . THR A 1 186 ? 1.470 10.664 2.082 1.00 98.38 186 THR A O 1
ATOM 1423 N N . PRO A 1 187 ? -0.630 11.227 1.477 1.00 98.25 187 PRO A N 1
ATOM 1424 C CA . PRO A 1 187 ? -0.218 12.407 0.725 1.00 98.25 187 PRO A CA 1
ATOM 1425 C C . PRO A 1 187 ? 0.458 13.405 1.665 1.00 98.25 187 PRO A C 1
ATOM 1427 O O . PRO A 1 187 ? 0.058 13.547 2.826 1.00 98.25 187 PRO A O 1
ATOM 1430 N N . SER A 1 188 ? 1.511 14.063 1.193 1.00 97.88 188 SER A N 1
ATOM 1431 C CA . SER A 1 188 ? 2.468 14.711 2.093 1.00 97.88 188 SER A CA 1
ATOM 1432 C C . SER A 1 188 ? 3.021 16.036 1.592 1.00 97.88 188 SER A C 1
ATOM 1434 O O . SER A 1 188 ? 3.424 16.871 2.408 1.00 97.88 188 SER A O 1
ATOM 1436 N N . TYR A 1 189 ? 2.984 16.283 0.280 1.00 97.88 189 TYR A N 1
ATOM 1437 C CA . TYR A 1 189 ? 3.611 17.460 -0.319 1.00 97.88 189 TYR A CA 1
ATOM 1438 C C . TYR A 1 189 ? 3.045 18.763 0.264 1.00 97.88 189 TYR A C 1
ATOM 1440 O O . TYR A 1 189 ? 3.780 19.657 0.686 1.00 97.88 189 TYR A O 1
ATOM 1448 N N . TYR A 1 190 ? 1.718 18.843 0.388 1.00 97.44 190 TYR A N 1
ATOM 1449 C CA . TYR A 1 190 ? 1.018 19.978 0.993 1.00 97.44 190 TYR A CA 1
ATOM 1450 C C . TYR A 1 190 ? 0.714 19.741 2.475 1.00 97.44 190 TYR A C 1
ATOM 1452 O O . TYR A 1 190 ? -0.438 19.860 2.898 1.00 97.44 190 TYR A O 1
ATOM 1460 N N . LYS A 1 191 ? 1.743 19.438 3.279 1.00 96.38 191 LYS A N 1
ATOM 1461 C CA . LYS A 1 191 ? 1.628 19.096 4.711 1.00 96.38 191 LYS A CA 1
ATOM 1462 C C . LYS A 1 191 ? 0.594 19.920 5.491 1.00 96.38 191 LYS A C 1
ATOM 1464 O O . LYS A 1 191 ? -0.213 19.355 6.218 1.00 96.38 191 LYS A O 1
ATOM 1469 N N . GLY A 1 192 ? 0.589 21.249 5.343 1.00 97.00 192 GLY A N 1
ATOM 1470 C CA . GLY A 1 192 ? -0.332 22.132 6.080 1.00 97.00 192 GLY A CA 1
ATOM 1471 C C . GLY A 1 192 ? -1.822 21.924 5.758 1.00 97.00 192 GLY A C 1
ATOM 1472 O O . GLY A 1 192 ? -2.683 22.285 6.561 1.00 97.00 192 GLY A O 1
ATOM 1473 N N . GLY A 1 193 ? -2.129 21.338 4.598 1.00 96.81 193 GLY A N 1
ATOM 1474 C CA . GLY A 1 193 ? -3.477 20.958 4.176 1.00 96.81 193 GLY A CA 1
ATOM 1475 C C . GLY A 1 193 ? -3.862 19.519 4.527 1.00 96.81 193 GLY A C 1
ATOM 1476 O O . GLY A 1 193 ? -5.047 19.196 4.483 1.00 96.81 193 GLY A O 1
ATOM 1477 N N . MET A 1 194 ? -2.902 18.668 4.905 1.00 98.19 194 MET A N 1
ATOM 1478 C CA . MET A 1 194 ? -3.117 17.252 5.239 1.00 98.19 194 MET A CA 1
ATOM 1479 C C . MET A 1 194 ? -3.638 17.089 6.669 1.00 98.19 194 MET A C 1
ATOM 1481 O O . MET A 1 194 ? -3.004 16.491 7.532 1.00 98.19 194 MET A O 1
ATOM 1485 N N . LYS A 1 195 ? -4.802 17.688 6.920 1.00 98.19 195 LYS A N 1
ATOM 1486 C CA . LYS A 1 195 ? -5.554 17.551 8.170 1.00 98.19 195 LYS A CA 1
ATOM 1487 C C . LYS A 1 195 ? -6.323 16.233 8.178 1.00 98.19 195 LYS A C 1
ATOM 1489 O O . LYS A 1 195 ? -6.626 15.687 7.120 1.00 98.19 195 LYS A O 1
ATOM 1494 N N . ASP A 1 196 ? -6.741 15.802 9.361 1.00 98.44 196 ASP A N 1
ATOM 1495 C CA . ASP A 1 196 ? -7.508 14.571 9.573 1.00 98.44 196 ASP A CA 1
ATOM 1496 C C . ASP A 1 196 ? -8.715 14.433 8.639 1.00 98.44 196 ASP A C 1
ATOM 1498 O O . ASP A 1 196 ? -8.899 13.389 8.024 1.00 98.44 196 ASP A O 1
ATOM 1502 N N . THR A 1 197 ? -9.485 15.506 8.436 1.00 98.38 197 THR A N 1
ATOM 1503 C CA . THR A 1 197 ? -10.636 15.494 7.518 1.00 98.38 197 THR A CA 1
ATOM 1504 C C . THR A 1 197 ? -10.239 15.246 6.062 1.00 98.38 197 THR A C 1
ATOM 1506 O O . THR A 1 197 ? -10.955 14.552 5.343 1.00 98.38 197 THR A O 1
ATOM 1509 N N . ALA A 1 198 ? -9.098 15.782 5.620 1.00 98.62 198 ALA A N 1
ATOM 1510 C CA . ALA A 1 198 ? -8.590 15.586 4.266 1.00 98.62 198 ALA A CA 1
ATOM 1511 C C . ALA A 1 198 ? -8.038 14.168 4.077 1.00 98.62 198 ALA A C 1
ATOM 1513 O O . ALA A 1 198 ? -8.339 13.524 3.073 1.00 98.62 198 ALA A O 1
ATOM 1514 N N . LEU A 1 199 ? -7.276 13.667 5.054 1.00 98.75 199 LEU A N 1
ATOM 1515 C CA . LEU A 1 199 ? -6.724 12.311 5.032 1.00 98.75 199 LEU A CA 1
ATOM 1516 C C . LEU A 1 199 ? -7.836 11.262 5.093 1.00 98.75 199 LEU A C 1
ATOM 1518 O O . LEU A 1 199 ? -7.841 10.338 4.284 1.00 98.75 199 LEU A O 1
ATOM 1522 N N . HIS A 1 200 ? -8.821 11.441 5.974 1.00 98.81 200 HIS A N 1
ATOM 1523 C CA . HIS A 1 200 ? -9.993 10.574 6.031 1.00 98.81 200 HIS A CA 1
ATOM 1524 C C . HIS A 1 200 ? -10.719 10.554 4.680 1.00 98.81 200 HIS A C 1
ATOM 1526 O O . HIS A 1 200 ? -10.921 9.485 4.113 1.00 98.81 200 HIS A O 1
ATOM 1532 N N . ALA A 1 201 ? -11.060 11.720 4.117 1.00 98.81 201 ALA A N 1
ATOM 1533 C CA . ALA A 1 201 ? -11.735 11.797 2.819 1.00 98.81 201 ALA A CA 1
ATOM 1534 C C . ALA A 1 201 ? -10.924 11.145 1.685 1.00 98.81 201 ALA A C 1
ATOM 1536 O O . ALA A 1 201 ? -11.501 10.487 0.820 1.00 98.81 201 ALA A O 1
ATOM 1537 N N . HIS A 1 202 ? -9.596 11.293 1.697 1.00 98.88 202 HIS A N 1
ATOM 1538 C CA . HIS A 1 202 ? -8.703 10.638 0.746 1.00 98.88 202 HIS A CA 1
ATOM 1539 C C . HIS A 1 202 ? -8.801 9.111 0.836 1.00 98.88 202 HIS A C 1
ATOM 1541 O O . HIS A 1 202 ? -9.107 8.463 -0.164 1.00 98.88 202 HIS A O 1
ATOM 1547 N N . PHE A 1 203 ? -8.583 8.535 2.022 1.00 98.88 203 PHE A N 1
ATOM 1548 C CA . PHE A 1 203 ? -8.605 7.083 2.199 1.00 98.88 203 PHE A CA 1
ATOM 1549 C C . PHE A 1 203 ? -9.990 6.480 1.958 1.00 98.88 203 PHE A C 1
ATOM 1551 O O . PHE A 1 203 ? -10.069 5.434 1.318 1.00 98.88 203 PHE A O 1
ATOM 1558 N N . THR A 1 204 ? -11.070 7.140 2.394 1.00 98.88 204 THR A N 1
ATOM 1559 C CA . THR A 1 204 ? -12.444 6.699 2.100 1.00 98.88 2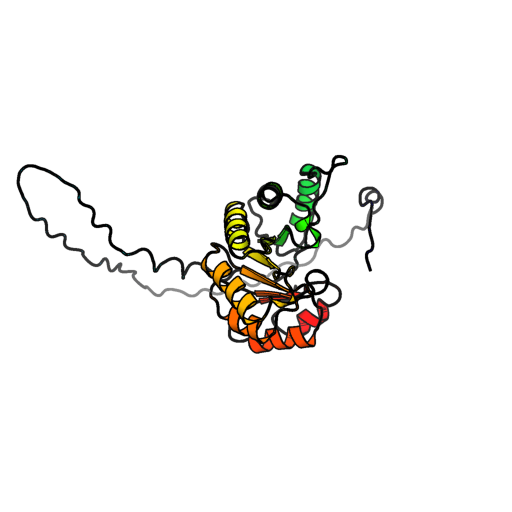04 THR A CA 1
ATOM 1560 C C . THR A 1 204 ? -12.685 6.643 0.594 1.00 98.88 204 THR A C 1
ATOM 1562 O O . THR A 1 204 ? -13.054 5.595 0.077 1.00 98.88 204 THR A O 1
ATOM 1565 N N . ALA A 1 205 ? -12.375 7.719 -0.139 1.00 98.94 205 ALA A N 1
ATOM 1566 C CA . ALA A 1 205 ? -12.583 7.758 -1.586 1.00 98.94 205 ALA A CA 1
ATOM 1567 C C . ALA A 1 205 ? -11.747 6.708 -2.337 1.00 98.94 205 ALA A C 1
ATOM 1569 O O . ALA A 1 205 ? -12.223 6.128 -3.315 1.00 98.94 205 ALA A O 1
ATOM 1570 N N . VAL A 1 206 ? -10.513 6.447 -1.890 1.00 98.88 206 VAL A N 1
ATOM 1571 C CA . VAL A 1 206 ? -9.681 5.368 -2.442 1.00 98.88 206 VAL A CA 1
ATOM 1572 C C . VAL A 1 206 ? -10.321 4.010 -2.171 1.00 98.88 206 VAL A C 1
ATOM 1574 O O . VAL A 1 206 ? -10.488 3.228 -3.103 1.00 98.88 206 VAL A O 1
ATOM 1577 N N . ALA A 1 207 ? -10.720 3.737 -0.930 1.00 98.69 207 ALA A N 1
ATOM 1578 C CA . ALA A 1 207 ? -11.286 2.453 -0.537 1.00 98.69 207 ALA A CA 1
ATOM 1579 C C . ALA A 1 207 ? -12.653 2.165 -1.181 1.00 98.69 207 ALA A C 1
ATOM 1581 O O . ALA A 1 207 ? -12.909 1.012 -1.527 1.00 98.69 207 ALA A O 1
ATOM 1582 N N . ASP A 1 208 ? -13.477 3.190 -1.418 1.00 98.69 208 ASP A N 1
ATOM 1583 C CA . ASP A 1 208 ? -14.751 3.097 -2.150 1.00 98.69 208 ASP A CA 1
ATOM 1584 C C . ASP A 1 208 ? -14.568 2.673 -3.619 1.00 98.69 208 ASP A C 1
ATOM 1586 O O . ASP A 1 208 ? -15.457 2.067 -4.215 1.00 98.69 208 ASP A O 1
ATOM 1590 N N . ASN A 1 209 ? -13.422 3.009 -4.226 1.00 98.69 209 ASN A N 1
ATOM 1591 C CA . ASN A 1 209 ? -13.164 2.827 -5.660 1.00 98.69 209 ASN A CA 1
ATOM 1592 C C . ASN A 1 209 ? -12.064 1.796 -5.965 1.00 98.69 209 ASN A C 1
ATOM 1594 O O . ASN A 1 209 ? -11.717 1.593 -7.136 1.00 98.69 209 ASN A O 1
ATOM 1598 N N . CYS A 1 210 ? -11.496 1.160 -4.938 1.00 96.94 210 CYS A N 1
ATOM 1599 C CA . CYS A 1 210 ? -10.452 0.156 -5.089 1.00 96.94 210 CYS A CA 1
ATOM 1600 C C . CYS A 1 210 ? -11.064 -1.253 -5.170 1.00 96.94 210 CYS A C 1
ATOM 1602 O O . CYS A 1 210 ? -11.797 -1.647 -4.265 1.00 96.94 210 CYS A O 1
ATOM 1604 N N . PRO A 1 211 ? -10.762 -2.046 -6.214 1.00 97.25 211 PRO A N 1
ATOM 1605 C CA . PRO A 1 211 ? -11.328 -3.388 -6.372 1.00 97.25 211 PRO A CA 1
ATOM 1606 C C . PRO A 1 211 ? -10.685 -4.446 -5.458 1.00 97.25 211 PRO A C 1
ATOM 1608 O O . PRO A 1 211 ? -11.172 -5.573 -5.410 1.00 97.25 211 PRO A O 1
ATOM 1611 N N . VAL A 1 212 ? -9.595 -4.106 -4.763 1.00 98.38 212 VAL A N 1
ATOM 1612 C CA . VAL A 1 212 ? -8.881 -4.976 -3.816 1.00 98.38 212 VAL A CA 1
ATOM 1613 C C . VAL A 1 212 ? -8.776 -4.291 -2.447 1.00 98.38 212 VAL A C 1
ATOM 1615 O O . VAL A 1 212 ? -8.910 -3.066 -2.379 1.00 98.38 212 VAL A O 1
ATOM 1618 N N . PRO A 1 213 ? -8.523 -5.044 -1.361 1.00 98.56 213 PRO A N 1
ATOM 1619 C CA . PRO A 1 213 ? -8.361 -4.472 -0.032 1.00 98.56 213 PRO A CA 1
ATOM 1620 C C . PRO A 1 213 ? -7.297 -3.374 0.056 1.00 98.56 213 PRO A C 1
ATOM 1622 O O . PRO A 1 213 ? -6.226 -3.460 -0.550 1.00 98.56 213 PRO A O 1
ATOM 1625 N N . VAL A 1 214 ? -7.582 -2.365 0.875 1.00 98.81 214 VAL A N 1
ATOM 1626 C CA . VAL A 1 214 ? -6.717 -1.217 1.152 1.00 98.81 214 VAL A CA 1
ATOM 1627 C C . VAL A 1 214 ? -6.034 -1.377 2.509 1.00 98.81 214 VAL A C 1
ATOM 1629 O O . VAL A 1 214 ? -6.659 -1.715 3.517 1.00 98.81 214 VAL A O 1
ATOM 1632 N N . ILE A 1 215 ? -4.738 -1.081 2.536 1.00 98.88 215 ILE A N 1
ATOM 1633 C CA . ILE A 1 215 ? -3.900 -1.010 3.730 1.00 98.88 215 ILE A CA 1
ATOM 1634 C C . ILE A 1 215 ? -3.416 0.433 3.872 1.00 98.88 215 ILE A C 1
ATOM 1636 O O . ILE A 1 215 ?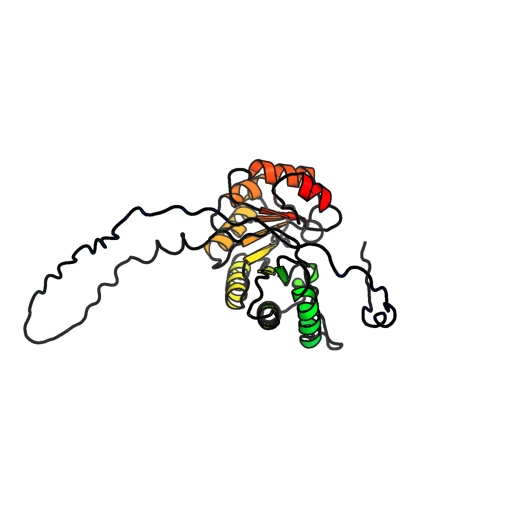 -2.743 0.969 2.987 1.00 98.88 215 ILE A O 1
ATOM 1640 N N . LEU A 1 216 ? -3.737 1.066 4.998 1.00 98.88 216 LEU A N 1
ATOM 1641 C CA . LEU A 1 216 ? -3.221 2.392 5.334 1.00 98.88 216 LEU A CA 1
ATOM 1642 C C . LEU A 1 216 ? -1.702 2.311 5.528 1.00 98.88 216 LEU A C 1
ATOM 1644 O O . LEU A 1 216 ? -1.202 1.335 6.085 1.00 98.88 216 LEU A O 1
ATOM 1648 N N . TYR A 1 217 ? -0.945 3.327 5.124 1.00 98.69 217 TYR A N 1
ATOM 1649 C CA . TYR A 1 217 ? 0.499 3.352 5.356 1.00 98.69 21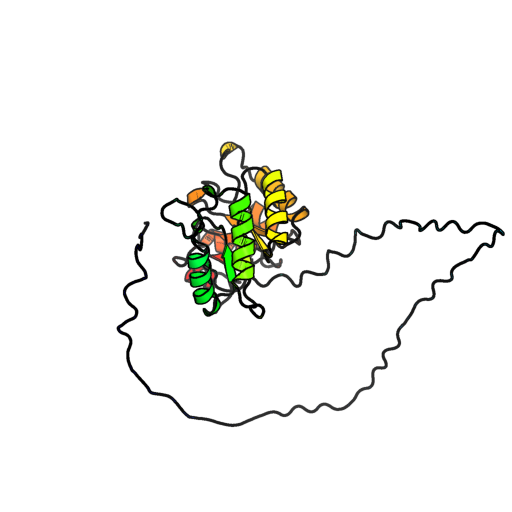7 TYR A CA 1
ATOM 1650 C C . TYR A 1 217 ? 0.954 4.678 5.960 1.00 98.69 217 TYR A C 1
ATOM 1652 O O . TYR A 1 217 ? 1.034 5.699 5.279 1.00 98.69 217 TYR A O 1
ATOM 1660 N N . SER A 1 218 ? 1.281 4.636 7.256 1.00 98.25 218 SER A N 1
ATOM 1661 C CA . SER A 1 218 ? 1.866 5.764 7.984 1.00 98.25 218 SER A CA 1
ATOM 1662 C C . SER A 1 218 ? 3.380 5.589 8.055 1.00 98.25 218 SER A C 1
ATOM 1664 O O . SER A 1 218 ? 3.875 4.630 8.648 1.00 98.25 218 SER A O 1
ATOM 1666 N N . VAL A 1 219 ? 4.128 6.512 7.446 1.00 97.88 219 VAL A N 1
ATOM 1667 C CA . VAL A 1 219 ? 5.599 6.535 7.485 1.00 97.88 219 VAL A CA 1
ATOM 1668 C C . VAL A 1 219 ? 6.119 7.968 7.642 1.00 97.88 219 VAL A C 1
ATOM 1670 O O . VAL A 1 219 ? 6.590 8.588 6.683 1.00 97.88 219 VAL A O 1
ATOM 1673 N N . PRO A 1 220 ? 6.057 8.532 8.861 1.00 97.31 220 PRO A N 1
ATOM 1674 C CA . PRO A 1 220 ? 6.405 9.934 9.104 1.00 97.31 220 PRO A CA 1
ATOM 1675 C C . PRO A 1 220 ? 7.857 10.276 8.754 1.00 97.31 220 PRO A C 1
ATOM 1677 O O . PRO A 1 220 ? 8.149 11.413 8.398 1.00 97.31 220 PRO A O 1
ATOM 1680 N N . ALA A 1 221 ? 8.762 9.291 8.795 1.00 97.19 221 ALA A N 1
ATOM 1681 C CA . ALA A 1 221 ? 10.163 9.467 8.414 1.00 97.19 221 ALA A CA 1
ATOM 1682 C C . ALA A 1 221 ? 10.348 9.953 6.963 1.00 97.19 221 ALA A C 1
ATOM 1684 O O . ALA A 1 221 ? 11.342 10.614 6.676 1.00 97.19 221 ALA A O 1
ATOM 1685 N N . PHE A 1 222 ? 9.401 9.649 6.066 1.00 96.31 222 PHE A N 1
ATOM 1686 C CA . PHE A 1 222 ? 9.434 10.093 4.666 1.00 96.31 222 PHE A CA 1
ATOM 1687 C C . PHE A 1 222 ? 8.344 11.110 4.332 1.00 96.31 222 PHE A C 1
ATOM 1689 O O . PHE A 1 222 ? 8.555 11.969 3.486 1.00 96.31 222 PHE A O 1
ATOM 1696 N N . THR A 1 223 ? 7.191 11.034 4.998 1.00 96.88 223 THR A N 1
ATOM 1697 C CA . THR A 1 223 ? 6.025 11.874 4.675 1.00 96.88 223 THR A CA 1
ATOM 1698 C C . THR A 1 223 ? 5.883 13.087 5.579 1.00 96.88 223 THR A C 1
ATOM 1700 O O . THR A 1 223 ? 5.080 13.958 5.279 1.00 96.88 223 THR A O 1
ATOM 1703 N N . VAL A 1 224 ? 6.575 13.134 6.726 1.00 95.69 224 VAL A N 1
ATOM 1704 C CA . VAL A 1 224 ? 6.361 14.108 7.818 1.00 95.69 224 VAL A CA 1
ATOM 1705 C C . VAL A 1 224 ? 4.899 14.254 8.285 1.00 95.69 224 VAL A C 1
ATOM 1707 O O . VAL A 1 224 ? 4.583 15.197 9.023 1.00 95.69 224 VAL A O 1
ATOM 1710 N N . ILE A 1 225 ? 4.036 13.318 7.877 1.00 97.62 225 ILE A N 1
ATOM 1711 C CA . ILE A 1 225 ? 2.634 13.170 8.247 1.00 97.62 225 ILE A CA 1
ATOM 1712 C C . ILE A 1 225 ? 2.520 11.887 9.052 1.00 97.62 225 ILE A C 1
ATOM 1714 O O . ILE A 1 225 ? 2.835 10.801 8.568 1.00 97.62 225 ILE A O 1
ATOM 1718 N N . ASP A 1 226 ? 2.046 12.026 10.280 1.00 97.25 226 ASP A N 1
ATOM 1719 C CA . ASP A 1 226 ? 1.684 10.897 11.115 1.00 97.25 226 ASP A CA 1
ATOM 1720 C C . ASP A 1 226 ? 0.160 10.788 11.163 1.00 97.25 226 ASP A C 1
ATOM 1722 O O . ASP A 1 226 ? -0.513 11.717 11.607 1.00 97.25 226 ASP A O 1
ATOM 1726 N N . LEU A 1 227 ? -0.393 9.686 10.649 1.00 97.94 227 LEU A N 1
ATOM 1727 C CA . LEU A 1 227 ? -1.844 9.514 10.553 1.00 97.94 227 LEU A CA 1
ATOM 1728 C C . LEU A 1 227 ? -2.445 9.416 11.960 1.00 97.94 227 LEU A C 1
ATOM 1730 O O . LEU A 1 227 ? -2.011 8.573 12.747 1.00 97.94 227 LEU A O 1
ATOM 1734 N N . SER A 1 228 ? -3.410 10.270 12.302 1.00 98.06 228 SER A N 1
ATOM 1735 C CA . SER A 1 228 ? -3.923 10.335 13.672 1.00 98.06 228 SER A CA 1
ATOM 1736 C C . SER A 1 228 ? -4.637 9.042 14.083 1.00 98.06 228 SER A C 1
ATOM 1738 O O . SER A 1 228 ? -5.206 8.323 13.259 1.00 98.06 228 SER A O 1
ATOM 1740 N N . LEU A 1 229 ? -4.606 8.738 15.383 1.00 98.25 229 LEU A N 1
ATOM 1741 C CA . LEU A 1 229 ? -5.275 7.559 15.936 1.00 98.25 229 LEU A CA 1
ATOM 1742 C C . LEU A 1 229 ? -6.784 7.566 15.652 1.00 98.25 229 LEU A C 1
ATOM 1744 O O . LEU A 1 229 ? -7.354 6.508 15.401 1.00 98.25 229 LEU A O 1
ATOM 1748 N N . ASP A 1 230 ? -7.417 8.737 15.694 1.00 98.12 230 ASP A N 1
ATOM 1749 C CA . ASP A 1 230 ? -8.856 8.870 15.469 1.00 98.12 230 ASP A CA 1
ATOM 1750 C C . ASP A 1 230 ? -9.210 8.590 14.006 1.00 98.12 230 ASP A C 1
ATOM 1752 O O . ASP A 1 230 ? -10.095 7.782 13.745 1.00 98.12 230 ASP A O 1
ATOM 1756 N N . VAL A 1 231 ? -8.432 9.118 13.051 1.00 98.62 231 VAL A N 1
ATOM 1757 C CA . VAL A 1 231 ? -8.612 8.794 11.626 1.00 98.62 231 VAL A CA 1
ATOM 1758 C C . VAL A 1 231 ? -8.417 7.301 11.362 1.00 98.62 231 VAL A C 1
ATOM 1760 O O . VAL A 1 231 ? -9.190 6.712 10.613 1.00 98.62 231 VAL A O 1
ATOM 1763 N N . ILE A 1 232 ? -7.411 6.666 11.975 1.00 98.69 232 ILE A N 1
ATOM 1764 C CA . ILE A 1 232 ? -7.178 5.220 11.825 1.00 98.69 232 ILE A CA 1
ATOM 1765 C C . ILE A 1 232 ? -8.361 4.417 12.373 1.00 98.69 232 ILE A C 1
ATOM 1767 O O . ILE A 1 232 ? -8.827 3.497 11.706 1.00 98.69 232 ILE A O 1
ATOM 1771 N N . ALA A 1 233 ? -8.833 4.754 13.576 1.00 98.12 233 ALA A N 1
ATOM 1772 C CA . ALA A 1 233 ? -9.931 4.048 14.227 1.00 98.12 233 ALA A CA 1
ATOM 1773 C C . ALA A 1 233 ? -11.234 4.160 13.425 1.00 98.12 233 ALA A C 1
ATOM 1775 O O . ALA A 1 233 ? -11.906 3.151 13.230 1.00 98.12 233 ALA A O 1
ATOM 1776 N N . ASP A 1 234 ? -11.546 5.347 12.904 1.00 98.44 234 ASP A N 1
ATOM 1777 C CA . ASP A 1 234 ? -12.739 5.565 12.085 1.00 98.44 234 ASP A CA 1
ATOM 1778 C C . ASP A 1 234 ? -12.640 4.820 10.742 1.00 98.44 234 ASP A C 1
ATOM 1780 O O . ASP A 1 234 ? -13.560 4.092 10.361 1.00 98.44 234 ASP A O 1
ATOM 1784 N N . LEU A 1 235 ? -11.498 4.918 10.048 1.00 98.69 235 LEU A N 1
ATOM 1785 C CA . LEU A 1 235 ? -11.273 4.224 8.773 1.00 98.69 235 LEU A CA 1
ATOM 1786 C C . LEU A 1 235 ? -11.265 2.695 8.913 1.00 98.69 235 LEU A C 1
ATOM 1788 O O . LEU A 1 235 ? -11.605 2.005 7.954 1.00 98.69 235 LEU A O 1
ATOM 1792 N N . ALA A 1 236 ? -10.929 2.152 10.085 1.00 98.06 236 ALA A N 1
ATOM 1793 C CA . ALA A 1 236 ? -10.954 0.712 10.346 1.00 98.06 236 ALA A CA 1
ATOM 1794 C C . ALA A 1 236 ? -12.362 0.091 10.261 1.00 98.06 236 ALA A C 1
ATOM 1796 O O . ALA A 1 236 ? -12.492 -1.126 10.149 1.00 98.06 236 ALA A O 1
ATOM 1797 N N . HIS A 1 237 ? -13.421 0.907 10.295 1.00 97.50 237 HIS A N 1
ATOM 1798 C CA . HIS A 1 237 ? -14.795 0.453 10.071 1.00 97.50 237 HIS A CA 1
ATOM 1799 C C . HIS A 1 237 ? -15.159 0.308 8.586 1.00 97.50 237 HIS A C 1
ATOM 1801 O O . HIS A 1 237 ? -16.210 -0.253 8.267 1.00 97.50 237 HIS A O 1
ATOM 1807 N N . HIS A 1 238 ? -14.332 0.815 7.668 1.00 98.12 238 HIS A N 1
ATOM 1808 C CA . HIS A 1 238 ? -14.601 0.719 6.240 1.00 98.12 238 HIS A CA 1
ATOM 1809 C C . HIS A 1 238 ? -14.405 -0.730 5.750 1.00 98.12 238 HIS A C 1
ATOM 1811 O O . HIS A 1 238 ? -13.328 -1.292 5.945 1.00 98.12 238 HIS A O 1
ATOM 1817 N N . PRO A 1 239 ? -15.373 -1.339 5.037 1.00 96.62 239 PRO A N 1
ATOM 1818 C CA . PRO A 1 239 ? -15.333 -2.768 4.696 1.00 96.62 239 PRO A CA 1
ATOM 1819 C C . PRO A 1 239 ? -14.157 -3.166 3.793 1.00 96.62 239 PRO A C 1
ATOM 1821 O O . PRO A 1 239 ? -13.763 -4.327 3.769 1.00 96.62 239 PRO A O 1
ATOM 1824 N N . ASN A 1 240 ? -13.601 -2.209 3.045 1.00 97.94 240 ASN A N 1
ATOM 1825 C CA . ASN A 1 240 ? -12.455 -2.422 2.160 1.00 97.94 240 ASN A CA 1
ATOM 1826 C C . ASN A 1 240 ? -11.110 -1.951 2.748 1.00 97.94 240 ASN A C 1
ATOM 1828 O O . ASN A 1 240 ? -10.100 -2.009 2.056 1.00 97.94 240 ASN A O 1
ATOM 1832 N N . ILE A 1 241 ? -11.070 -1.455 3.993 1.00 98.62 241 ILE A N 1
ATOM 1833 C CA . ILE A 1 241 ? -9.815 -1.088 4.670 1.00 98.62 241 ILE A CA 1
ATOM 1834 C C . ILE A 1 241 ? -9.525 -2.155 5.722 1.00 98.62 241 ILE A C 1
ATOM 1836 O O . ILE A 1 241 ? -10.199 -2.239 6.741 1.00 98.62 241 ILE A O 1
ATOM 1840 N N . ILE A 1 242 ? -8.509 -2.977 5.471 1.00 97.81 242 ILE A N 1
ATOM 1841 C CA . ILE A 1 242 ? -8.257 -4.199 6.255 1.00 97.81 242 ILE A CA 1
ATOM 1842 C C . ILE A 1 242 ? -7.098 -4.065 7.245 1.00 97.81 242 ILE A C 1
ATOM 1844 O O . ILE A 1 242 ? -6.807 -4.996 7.997 1.00 97.81 242 ILE A O 1
ATOM 1848 N N . GLY A 1 243 ? -6.401 -2.930 7.244 1.00 97.88 243 GLY A N 1
ATOM 1849 C CA . GLY A 1 243 ? -5.292 -2.731 8.159 1.00 97.88 243 GLY A CA 1
ATOM 1850 C C . GLY A 1 243 ? -4.460 -1.483 7.924 1.00 97.88 243 GLY A C 1
ATOM 1851 O O . GLY A 1 243 ? -4.757 -0.644 7.072 1.00 97.88 243 GLY A O 1
ATOM 1852 N N . ILE A 1 244 ? -3.373 -1.400 8.685 1.00 98.50 244 ILE A N 1
ATOM 1853 C CA . ILE A 1 244 ? -2.353 -0.358 8.598 1.00 98.50 244 ILE A CA 1
ATOM 1854 C C . ILE A 1 244 ? -0.952 -0.960 8.685 1.00 98.50 244 ILE A C 1
ATOM 1856 O O . ILE A 1 244 ? -0.684 -1.816 9.525 1.00 98.50 244 ILE A O 1
ATOM 1860 N N . LYS A 1 245 ? -0.028 -0.452 7.873 1.00 98.12 245 LYS A N 1
ATOM 1861 C CA . LYS A 1 245 ? 1.409 -0.550 8.118 1.00 98.12 245 LYS A CA 1
ATOM 1862 C C . LYS A 1 245 ? 1.872 0.705 8.857 1.00 98.12 245 LYS A C 1
ATOM 1864 O O . LYS A 1 245 ? 1.801 1.806 8.313 1.00 98.12 245 LYS A O 1
ATOM 1869 N N . GLU A 1 246 ? 2.337 0.540 10.091 1.00 97.38 246 GLU A N 1
ATOM 1870 C CA . GLU A 1 246 ? 2.779 1.637 10.961 1.00 97.38 246 GLU A CA 1
ATOM 1871 C C . GLU A 1 246 ? 4.315 1.642 11.032 1.00 97.38 246 GLU A C 1
ATOM 1873 O O . GLU A 1 246 ? 4.929 0.710 11.555 1.00 97.38 246 GLU A O 1
ATOM 1878 N N . SER A 1 247 ? 4.948 2.661 10.445 1.00 97.31 247 SER A N 1
ATOM 1879 C CA . SER A 1 247 ? 6.408 2.810 10.363 1.00 97.31 247 SER A CA 1
ATOM 1880 C C . SER A 1 247 ? 6.978 3.906 11.273 1.00 97.31 247 SER A C 1
ATOM 1882 O O . SER A 1 247 ? 8.188 4.129 11.228 1.00 97.31 247 SER A O 1
ATOM 1884 N N . GLY A 1 248 ? 6.161 4.592 12.076 1.00 95.00 248 GLY A N 1
ATOM 1885 C CA . GLY A 1 248 ? 6.607 5.603 13.037 1.00 95.00 248 GLY A CA 1
ATOM 1886 C C . GLY A 1 248 ? 7.388 5.014 14.213 1.00 95.00 248 GLY A C 1
ATOM 1887 O O . GLY A 1 248 ? 8.296 5.664 14.727 1.00 95.00 248 GLY A O 1
ATOM 1888 N N . GLY A 1 249 ? 7.088 3.769 14.600 1.00 93.62 249 GLY A N 1
ATOM 1889 C CA . GLY A 1 249 ? 7.804 3.061 15.668 1.00 93.62 249 GLY A CA 1
ATOM 1890 C C . GLY A 1 249 ? 7.401 3.489 17.081 1.00 93.62 249 GLY A C 1
ATOM 1891 O O . GLY A 1 249 ? 8.056 3.102 18.050 1.00 93.62 249 GLY A O 1
ATOM 1892 N N . ASP A 1 250 ? 6.318 4.259 17.210 1.00 96.56 250 ASP A N 1
ATOM 1893 C CA . ASP A 1 250 ? 5.701 4.577 18.494 1.00 96.56 250 ASP A CA 1
ATOM 1894 C C . ASP A 1 250 ? 4.844 3.393 18.964 1.00 96.56 250 ASP A C 1
ATOM 1896 O O . ASP A 1 250 ? 3.711 3.166 18.533 1.00 96.56 250 ASP A O 1
ATOM 1900 N N . ILE A 1 251 ? 5.418 2.632 19.888 1.00 96.06 251 ILE A N 1
ATOM 1901 C CA . ILE A 1 251 ? 4.815 1.449 20.497 1.00 96.06 251 ILE A CA 1
ATOM 1902 C C . ILE A 1 251 ? 3.517 1.776 21.256 1.00 96.06 251 ILE A C 1
ATOM 1904 O O . ILE A 1 251 ? 2.570 0.987 21.213 1.00 96.06 251 ILE A O 1
ATOM 1908 N N . ALA A 1 252 ? 3.424 2.940 21.907 1.00 96.81 252 ALA A N 1
ATOM 1909 C CA . ALA A 1 252 ? 2.213 3.345 22.622 1.00 96.81 252 ALA A CA 1
ATOM 1910 C C . ALA A 1 252 ? 1.073 3.661 21.644 1.00 96.81 252 ALA A C 1
ATOM 1912 O O . ALA A 1 252 ? -0.075 3.255 21.861 1.00 96.81 252 ALA A O 1
ATOM 1913 N N . LYS A 1 253 ? 1.393 4.322 20.527 1.00 96.88 253 LYS A N 1
ATOM 1914 C CA . LYS A 1 253 ? 0.434 4.554 19.445 1.00 96.88 253 LYS A CA 1
ATOM 1915 C C . LYS A 1 253 ? -0.044 3.243 18.827 1.00 96.88 253 LYS A C 1
ATOM 1917 O O . LYS A 1 253 ? -1.250 3.061 18.684 1.00 96.88 253 LYS A O 1
ATOM 1922 N N . ILE A 1 254 ? 0.867 2.321 18.510 1.00 96.88 254 ILE A N 1
ATOM 1923 C CA . ILE A 1 254 ? 0.520 0.994 17.977 1.00 96.88 254 ILE A CA 1
ATOM 1924 C C . ILE A 1 254 ? -0.453 0.272 18.918 1.00 96.88 254 ILE A C 1
ATOM 1926 O O . ILE A 1 254 ? -1.479 -0.233 18.465 1.00 96.88 254 ILE A O 1
ATOM 1930 N N . GLY A 1 255 ? -0.195 0.283 20.230 1.00 96.75 255 GLY A N 1
ATOM 1931 C CA . GLY A 1 255 ? -1.123 -0.300 21.203 1.00 96.75 255 GLY A CA 1
ATOM 1932 C C . GLY A 1 255 ? -2.473 0.395 21.267 1.00 96.75 255 GLY A C 1
ATOM 1933 O O . GLY A 1 255 ? -3.500 -0.273 21.371 1.00 96.75 255 GLY A O 1
ATOM 1934 N N . SER A 1 256 ? -2.495 1.715 21.106 1.00 97.75 256 SER A N 1
ATOM 1935 C CA . SER A 1 256 ? -3.745 2.470 21.043 1.00 97.75 256 SER A CA 1
ATOM 1936 C C . SER A 1 256 ? -4.556 2.135 19.784 1.00 97.75 256 SER A C 1
ATOM 1938 O O . SER A 1 256 ? -5.777 2.020 19.869 1.00 97.75 256 SER A O 1
ATOM 1940 N N . ILE A 1 257 ? -3.897 1.920 18.635 1.00 97.56 257 ILE A N 1
ATOM 1941 C CA . ILE A 1 257 ? -4.552 1.456 17.400 1.00 97.56 257 ILE A CA 1
ATOM 1942 C C . ILE A 1 257 ? -5.188 0.090 17.654 1.00 97.56 257 ILE A C 1
ATOM 1944 O O . ILE A 1 257 ? -6.399 -0.044 17.517 1.00 97.56 257 ILE A O 1
ATOM 1948 N N . VAL A 1 258 ? -4.396 -0.889 18.105 1.00 96.12 258 VAL A N 1
ATOM 1949 C CA . VAL A 1 258 ? -4.869 -2.256 18.377 1.00 96.12 258 VAL A CA 1
ATOM 1950 C C . VAL A 1 258 ? -6.052 -2.259 19.350 1.00 96.12 258 VAL A C 1
ATOM 1952 O O . VAL A 1 258 ? -7.026 -2.978 19.137 1.00 96.12 258 VAL A O 1
ATOM 1955 N N . GLN A 1 259 ? -5.996 -1.439 20.401 1.00 96.25 259 GLN A N 1
ATOM 1956 C CA . GLN A 1 259 ? -7.084 -1.311 21.366 1.00 96.25 259 GLN A CA 1
ATOM 1957 C C . GLN A 1 259 ? -8.346 -0.695 20.745 1.00 96.25 259 GLN A C 1
ATOM 1959 O O . GLN A 1 259 ? -9.446 -1.204 20.971 1.00 96.25 259 GLN A O 1
ATOM 1964 N N . LYS A 1 260 ? -8.226 0.399 19.982 1.00 96.62 260 LYS A N 1
ATOM 1965 C CA . LYS A 1 260 ? -9.388 1.067 19.375 1.00 96.62 260 LYS A CA 1
ATOM 1966 C C . LYS A 1 260 ? -10.031 0.232 18.269 1.00 96.62 260 LYS A C 1
ATOM 1968 O O . LYS A 1 260 ? -11.248 0.274 18.123 1.00 96.62 260 LYS A O 1
ATOM 1973 N N . THR A 1 261 ? -9.252 -0.570 17.547 1.00 95.75 261 THR A N 1
ATOM 1974 C CA . THR A 1 261 ? -9.748 -1.403 16.443 1.00 95.75 261 THR A CA 1
ATOM 1975 C C . THR A 1 261 ? -10.063 -2.844 16.856 1.00 95.75 261 THR A C 1
ATOM 1977 O O . THR A 1 261 ? -10.346 -3.674 16.002 1.00 95.75 261 THR A O 1
ATOM 1980 N N . GLN A 1 262 ? -10.057 -3.177 18.153 1.00 92.75 262 GLN A N 1
ATOM 1981 C CA . GLN A 1 262 ? -10.209 -4.562 18.637 1.00 92.75 262 GLN A CA 1
ATOM 1982 C C . GLN A 1 262 ? -11.537 -5.246 18.245 1.00 92.75 262 GLN A C 1
ATOM 1984 O O . GLN A 1 262 ? -11.607 -6.475 18.210 1.00 92.75 262 GLN A O 1
ATOM 1989 N N . ASN A 1 263 ? -12.578 -4.452 17.966 1.00 92.31 263 ASN A N 1
ATOM 1990 C CA . ASN A 1 263 ? -13.933 -4.917 17.645 1.00 92.31 263 ASN A CA 1
ATOM 1991 C C . ASN A 1 263 ? -14.238 -4.928 16.137 1.00 92.31 263 ASN A C 1
ATOM 1993 O O . ASN A 1 263 ? -15.368 -5.219 15.749 1.00 92.31 263 ASN A O 1
ATOM 1997 N N . VAL A 1 264 ? -13.257 -4.598 15.297 1.00 93.00 264 VAL A N 1
ATOM 1998 C CA . VAL A 1 264 ? -13.355 -4.656 13.835 1.00 93.00 264 VAL A CA 1
ATOM 1999 C C . VAL A 1 264 ? -12.241 -5.537 13.284 1.00 93.00 264 VAL A C 1
ATOM 2001 O O . VAL A 1 264 ? -11.223 -5.757 13.943 1.00 93.00 264 VAL A O 1
ATOM 2004 N N . ASP A 1 265 ? -12.434 -6.082 12.087 1.00 90.75 265 ASP A N 1
ATOM 2005 C CA . ASP A 1 265 ? -11.396 -6.879 11.438 1.00 90.75 265 ASP A CA 1
ATOM 2006 C C . ASP A 1 265 ? -10.391 -5.962 10.731 1.00 90.75 265 ASP A C 1
ATOM 2008 O O . ASP A 1 265 ? -10.513 -5.629 9.552 1.00 90.75 265 ASP A O 1
ATOM 2012 N N . PHE A 1 266 ? -9.430 -5.494 11.526 1.00 95.81 266 PHE A N 1
ATOM 2013 C CA . PHE A 1 266 ? -8.395 -4.559 11.124 1.00 95.81 266 PHE A CA 1
ATOM 2014 C C . PHE A 1 266 ? -7.046 -4.999 11.692 1.00 95.81 266 PHE A C 1
ATOM 2016 O O . PHE A 1 266 ? -6.889 -5.197 12.900 1.00 95.81 266 PHE A O 1
ATOM 2023 N N . GLN A 1 267 ? -6.064 -5.161 10.811 1.00 96.25 267 GLN A N 1
ATOM 2024 C CA . GLN A 1 267 ? -4.763 -5.747 11.129 1.00 96.25 267 GLN A CA 1
ATOM 2025 C C . GLN A 1 267 ? -3.665 -4.676 11.157 1.00 96.25 267 GLN A C 1
ATOM 2027 O O . GLN A 1 267 ? -3.639 -3.766 10.331 1.00 96.25 267 GLN A O 1
ATOM 2032 N N . VAL A 1 268 ? -2.720 -4.782 12.093 1.00 96.50 268 VAL A N 1
ATOM 2033 C CA . VAL A 1 268 ? -1.585 -3.849 12.203 1.00 96.50 268 VAL A CA 1
ATOM 2034 C C . VAL A 1 268 ? -0.304 -4.562 11.778 1.00 96.50 268 VAL A C 1
ATOM 2036 O O . VAL A 1 268 ? -0.008 -5.644 12.270 1.00 96.50 268 VAL A O 1
ATOM 2039 N N . ILE A 1 269 ? 0.471 -3.962 10.875 1.00 96.69 269 ILE A N 1
ATOM 2040 C CA . ILE A 1 269 ? 1.768 -4.465 10.409 1.00 96.69 269 ILE A CA 1
ATOM 2041 C C . ILE A 1 269 ? 2.864 -3.526 10.915 1.00 96.69 269 ILE A C 1
ATOM 2043 O O . ILE A 1 269 ? 2.853 -2.327 10.628 1.00 96.69 269 ILE A O 1
ATOM 2047 N N . ALA A 1 270 ? 3.846 -4.079 11.631 1.00 96.25 270 ALA A N 1
ATOM 2048 C CA . ALA A 1 270 ? 5.037 -3.337 12.032 1.00 96.25 270 ALA A CA 1
ATOM 2049 C C . ALA A 1 270 ? 5.839 -2.896 10.799 1.00 96.25 270 ALA A C 1
ATOM 2051 O O . ALA A 1 270 ? 6.168 -3.693 9.919 1.00 96.25 270 ALA A O 1
ATOM 2052 N N . GLY A 1 271 ? 6.193 -1.619 10.742 1.00 95.06 271 GLY A N 1
ATOM 2053 C CA . GLY A 1 271 ? 6.903 -1.039 9.612 1.00 95.06 271 GLY A CA 1
ATOM 2054 C C . GLY A 1 271 ? 8.409 -1.311 9.570 1.00 95.06 271 GLY A C 1
ATOM 2055 O O . GLY A 1 271 ? 9.032 -0.998 8.556 1.00 95.06 271 GLY A O 1
ATOM 2056 N N . SER A 1 272 ? 8.992 -1.862 10.640 1.00 94.56 272 SER A N 1
ATOM 2057 C CA . SER A 1 272 ? 10.416 -2.203 10.750 1.00 94.56 272 SER A CA 1
ATOM 2058 C C . SER A 1 272 ? 10.635 -3.392 11.688 1.00 94.56 272 SER A C 1
ATOM 2060 O O . SER A 1 272 ? 9.922 -3.570 12.675 1.00 94.56 272 SER A O 1
ATOM 2062 N N . ALA A 1 273 ? 11.695 -4.161 11.427 1.00 94.19 273 ALA A N 1
ATOM 2063 C CA . ALA A 1 273 ? 12.138 -5.247 12.297 1.00 94.19 273 ALA A CA 1
ATOM 2064 C C . ALA A 1 273 ? 12.594 -4.759 13.687 1.00 94.19 273 ALA A C 1
ATOM 2066 O O . ALA A 1 273 ? 12.459 -5.490 14.665 1.00 94.19 273 ALA A O 1
ATOM 2067 N N . SER A 1 274 ? 13.091 -3.520 13.799 1.00 95.44 274 SER A N 1
ATOM 2068 C CA . SER A 1 274 ? 13.659 -2.973 15.044 1.00 95.44 274 SER A CA 1
ATOM 2069 C C . SER A 1 274 ? 12.664 -2.889 16.204 1.00 95.44 274 SER A C 1
ATOM 2071 O O . SER A 1 274 ? 13.073 -2.883 17.359 1.00 95.44 274 SER A O 1
ATOM 2073 N N . PHE A 1 275 ? 11.367 -2.825 15.902 1.00 94.25 275 PHE A N 1
ATOM 2074 C CA . PHE A 1 275 ? 10.288 -2.775 16.888 1.00 94.25 275 PHE A CA 1
ATOM 2075 C C . PHE A 1 275 ? 9.240 -3.882 16.671 1.00 94.25 275 PHE A C 1
ATOM 2077 O O . PHE A 1 275 ? 8.151 -3.844 17.250 1.00 94.25 275 PHE A O 1
ATOM 2084 N N . LEU A 1 276 ? 9.578 -4.900 15.867 1.00 93.56 276 LEU A N 1
ATOM 2085 C CA . LEU A 1 276 ? 8.684 -6.011 15.539 1.00 93.56 276 LEU A CA 1
ATOM 2086 C C . LEU A 1 276 ? 8.279 -6.793 16.791 1.00 93.56 276 LEU A C 1
ATOM 2088 O O . LEU A 1 276 ? 7.091 -6.983 17.020 1.00 93.56 276 LEU A O 1
ATOM 2092 N N . LEU A 1 277 ? 9.243 -7.196 17.628 1.00 94.50 277 LEU A N 1
ATOM 2093 C CA . LEU A 1 277 ? 8.957 -7.989 18.830 1.00 94.50 277 LEU A CA 1
ATOM 2094 C C . LEU A 1 277 ? 7.994 -7.266 19.783 1.00 94.50 277 LEU A C 1
ATOM 2096 O O . LEU A 1 277 ? 7.019 -7.860 20.230 1.00 94.50 277 LEU A O 1
ATOM 2100 N N . ALA A 1 278 ? 8.238 -5.983 20.052 1.00 94.31 278 ALA A N 1
ATOM 2101 C CA . ALA A 1 278 ? 7.359 -5.178 20.896 1.00 94.31 278 ALA A CA 1
ATOM 2102 C C . ALA A 1 278 ? 5.950 -5.052 20.289 1.00 94.31 278 ALA A C 1
ATOM 2104 O O . ALA A 1 278 ? 4.957 -5.152 21.001 1.00 94.31 278 ALA A O 1
ATOM 2105 N N . THR A 1 279 ? 5.853 -4.912 18.964 1.00 92.38 279 THR A N 1
ATOM 2106 C CA . THR A 1 279 ? 4.563 -4.859 18.260 1.00 92.38 279 THR A CA 1
ATOM 2107 C C . THR A 1 279 ? 3.791 -6.177 18.370 1.00 92.38 279 THR A C 1
ATOM 2109 O O . THR A 1 279 ? 2.595 -6.156 18.651 1.00 92.38 279 THR A O 1
ATOM 2112 N N . LEU A 1 280 ? 4.469 -7.324 18.227 1.00 91.00 280 LEU A N 1
ATOM 2113 C CA . LEU A 1 280 ? 3.868 -8.657 18.399 1.00 91.00 280 LEU A CA 1
ATOM 2114 C C . LEU A 1 280 ? 3.319 -8.877 19.822 1.00 91.00 280 LEU A C 1
ATOM 2116 O O . LEU A 1 280 ? 2.368 -9.631 20.007 1.00 91.00 280 LEU A O 1
ATOM 2120 N N . GLN A 1 281 ? 3.910 -8.239 20.837 1.00 91.44 281 GLN A N 1
ATOM 2121 C CA . GLN A 1 281 ? 3.478 -8.370 22.235 1.00 91.44 281 GLN A CA 1
ATOM 2122 C C . GLN A 1 281 ? 2.215 -7.562 22.568 1.00 91.44 281 GLN A C 1
ATOM 2124 O O . GLN A 1 281 ? 1.540 -7.865 23.549 1.00 91.44 281 GLN A O 1
ATOM 2129 N N . ILE A 1 282 ? 1.891 -6.538 21.777 1.00 87.62 282 ILE A N 1
ATOM 2130 C CA . ILE A 1 282 ? 0.854 -5.545 22.097 1.00 87.62 282 ILE A CA 1
ATOM 2131 C C . ILE A 1 282 ? -0.559 -5.962 21.668 1.00 87.62 282 ILE A C 1
ATOM 2133 O O . ILE A 1 282 ? -1.547 -5.409 22.146 1.00 87.62 282 ILE A O 1
ATOM 2137 N N . GLY A 1 283 ? -0.693 -6.977 20.822 1.00 68.38 283 GLY A N 1
ATOM 2138 C CA . GLY A 1 283 ? -1.982 -7.577 20.480 1.00 68.38 283 GLY A CA 1
ATOM 2139 C C . GLY A 1 283 ? -1.922 -8.231 19.112 1.00 68.38 283 GLY A C 1
ATOM 2140 O O . GLY A 1 283 ? -0.856 -8.708 18.752 1.00 68.38 283 GLY A O 1
ATOM 2141 N N . LYS A 1 284 ? -3.041 -8.300 18.373 1.00 52.94 284 LYS A N 1
ATOM 2142 C CA . LYS A 1 284 ? -3.223 -9.076 17.120 1.00 52.94 284 LYS A CA 1
ATOM 2143 C C . LYS A 1 284 ? -2.321 -8.642 15.934 1.00 52.94 284 LYS A C 1
ATOM 2145 O O . LYS A 1 284 ? -2.800 -8.402 14.833 1.00 52.94 284 LYS A O 1
ATOM 2150 N N . VAL A 1 285 ? -1.011 -8.579 16.118 1.00 44.41 285 VAL A N 1
ATOM 2151 C CA . VAL A 1 285 ? 0.002 -8.606 15.066 1.00 44.41 285 VAL A CA 1
ATOM 2152 C C . VAL A 1 285 ? 0.601 -9.992 15.177 1.00 44.41 285 VAL A C 1
ATOM 2154 O O . VAL A 1 285 ? 1.269 -10.313 16.156 1.00 44.41 285 VAL A O 1
ATOM 2157 N N . LEU A 1 286 ? 0.153 -10.892 14.310 1.00 39.47 286 LEU A N 1
ATOM 2158 C CA . LEU A 1 286 ? 0.128 -12.296 14.693 1.00 39.47 286 LEU A CA 1
ATOM 2159 C C . LEU A 1 286 ? 1.459 -13.007 14.440 1.00 39.47 286 LEU A C 1
ATOM 2161 O O . LEU A 1 286 ? 2.212 -12.697 13.518 1.00 39.47 286 LEU A O 1
ATOM 2165 N N . GLN A 1 287 ? 1.694 -13.934 15.362 1.00 27.28 287 GLN A N 1
ATOM 2166 C CA . GLN A 1 287 ? 2.890 -14.727 15.592 1.00 27.28 287 GLN A CA 1
ATOM 2167 C C . GLN A 1 287 ? 3.197 -15.697 14.437 1.00 27.28 287 GLN A C 1
ATOM 2169 O O . GLN A 1 287 ? 2.322 -15.988 13.622 1.00 27.28 287 GLN A O 1
ATOM 2174 N N . PHE A 1 288 ? 4.463 -16.132 14.412 1.00 28.80 288 PHE A N 1
ATOM 2175 C CA . PHE A 1 288 ? 5.110 -17.028 13.443 1.00 28.80 288 PHE A CA 1
ATOM 2176 C C . PHE A 1 288 ? 4.351 -18.324 13.145 1.00 28.80 288 PHE A C 1
ATOM 2178 O O . PHE A 1 288 ? 3.767 -18.898 14.091 1.00 28.80 288 PHE A O 1
#

Secondary structure (DSSP, 8-state):
--------SS--S------------------------------------------SS---------S--SSSSTT--------S---B----B-TTSSB-HHHHHHHHHHHTTSS-SEEEESSGGGTGGGS-HHHHHHHHHHHHHHS-TT---EEEEE---SSHHHHHHHHHHHHHTT-SEEEEEPP-TTGGG--HHHHHHHHHHHHHH-SS-EEEEE-HHHHS----HHHHHHHTTSTTEEEEEE-S--HHHHHHHHHHTTTS--EEEES-GGGHHHHHHHSSS---

InterPro domains:
  IPR002220 DapA-like [PF00701] (82-283)
  IPR002220 DapA-like [PR00146] (115-136)
  IPR002220 DapA-like [PR00146] (153-171)
  IPR002220 DapA-like [PR00146] (212-229)
  IPR002220 DapA-like [PTHR12128] (63-283)
  IPR002220 DapA-like [SM01130] (81-288)
  IPR013785 Aldolase-type TIM barrel [G3DSA:3.20.20.70] (70-286)
  IPR020625 Schiff base-forming aldolase, active site [PS00666] (217-247)